Protein AF-A0A9E3SPJ0-F1 (afdb_monomer_lite)

Sequence (247 aa):
MMLSMEAMQQLREAYLPYWPVMEADVLDQLGQPTRDEIIETALAGMQSQDRNVRVLMLRVLVGQSGAQAMQGILAGLDDPARRVRSVAIKSSGNYLEFPEITNRLQAIITDESEKRKHREQALQVLAVFGARTIGYLTEAMAETLETLAQTEKYRWQILFGLARLDLTDRIEDLLRAFVQDGSKAEAVMATRALCGYRIVHIDELSADKAAQSHVMQTCELAAGRVFYWITRAEYDQLTGQQPSALA

Structure (mmCIF, N/CA/C/O backbone):
data_AF-A0A9E3SPJ0-F1
#
_entry.id   AF-A0A9E3SPJ0-F1
#
loop_
_atom_site.group_PDB
_atom_site.id
_atom_site.type_symbol
_atom_site.label_atom_id
_atom_site.label_alt_id
_atom_site.label_comp_id
_atom_site.label_asym_id
_atom_site.label_entity_id
_atom_site.label_seq_id
_atom_site.pdbx_PDB_ins_code
_atom_site.Cartn_x
_atom_site.Cartn_y
_atom_site.Cartn_z
_atom_site.occupancy
_atom_site.B_iso_or_equiv
_atom_site.auth_seq_id
_atom_site.auth_comp_id
_atom_site.auth_asym_id
_atom_site.auth_atom_id
_atom_site.pdbx_PDB_model_num
ATOM 1 N N . MET A 1 1 ? 15.983 -14.204 -27.429 1.00 42.94 1 MET A N 1
ATOM 2 C CA . MET A 1 1 ? 15.965 -13.305 -28.612 1.00 42.94 1 MET A CA 1
ATOM 3 C C . MET A 1 1 ? 15.325 -12.013 -28.139 1.00 42.94 1 MET A C 1
ATOM 5 O O . MET A 1 1 ? 14.185 -12.064 -27.713 1.00 42.94 1 MET A O 1
ATOM 9 N N . MET A 1 2 ? 16.070 -10.904 -28.077 1.00 45.41 2 MET A N 1
ATOM 10 C CA . MET A 1 2 ? 15.588 -9.661 -27.450 1.00 45.41 2 MET A CA 1
ATOM 11 C C . MET A 1 2 ? 14.341 -9.151 -28.196 1.00 45.41 2 MET A C 1
ATOM 13 O O . MET A 1 2 ? 14.384 -9.025 -29.421 1.00 45.41 2 MET A O 1
ATOM 17 N N . LEU A 1 3 ? 13.238 -8.894 -27.486 1.00 54.06 3 LEU A N 1
ATOM 18 C CA . LEU A 1 3 ? 12.009 -8.378 -28.094 1.00 54.06 3 LEU A CA 1
ATOM 19 C C . LEU A 1 3 ? 12.305 -7.014 -28.726 1.00 54.06 3 LEU A C 1
ATOM 21 O O . LEU A 1 3 ? 12.910 -6.144 -28.094 1.00 54.06 3 LEU A O 1
ATOM 25 N N . SER A 1 4 ? 11.922 -6.817 -29.990 1.00 62.78 4 SER A N 1
ATOM 26 C CA . SER A 1 4 ? 12.232 -5.560 -30.667 1.00 62.78 4 SER A CA 1
ATOM 27 C C . SER A 1 4 ? 11.437 -4.413 -30.033 1.00 62.78 4 SER A C 1
ATOM 29 O O . SER A 1 4 ? 10.253 -4.540 -29.714 1.00 62.78 4 SER A O 1
ATOM 31 N N . MET A 1 5 ? 12.074 -3.250 -29.886 1.00 55.47 5 MET A N 1
ATOM 32 C CA . MET A 1 5 ? 11.397 -2.009 -29.474 1.00 55.47 5 MET A CA 1
ATOM 33 C C . MET A 1 5 ? 10.194 -1.679 -30.370 1.00 55.47 5 MET A C 1
ATOM 35 O O . MET A 1 5 ? 9.243 -1.042 -29.926 1.00 55.47 5 MET A O 1
ATOM 39 N N . GLU A 1 6 ? 10.231 -2.154 -31.613 1.00 57.06 6 GLU A N 1
ATOM 40 C CA . GLU A 1 6 ? 9.164 -2.057 -32.601 1.00 57.06 6 GLU A CA 1
ATOM 41 C C . GLU A 1 6 ? 7.926 -2.874 -32.196 1.00 57.06 6 GLU A C 1
ATOM 43 O O . GLU A 1 6 ? 6.820 -2.346 -32.252 1.00 57.06 6 GLU A O 1
ATOM 48 N N . ALA A 1 7 ? 8.094 -4.090 -31.662 1.00 58.22 7 ALA A N 1
ATOM 49 C CA . ALA A 1 7 ? 6.993 -4.887 -31.115 1.00 58.22 7 ALA A CA 1
ATOM 50 C C . ALA A 1 7 ? 6.374 -4.233 -29.862 1.00 58.22 7 ALA A C 1
ATOM 52 O O . ALA A 1 7 ? 5.155 -4.173 -29.711 1.00 58.22 7 ALA A O 1
ATOM 53 N N . MET A 1 8 ? 7.200 -3.637 -28.994 1.00 54.66 8 MET A N 1
ATOM 54 C CA . MET A 1 8 ? 6.713 -2.889 -27.821 1.00 54.66 8 MET A CA 1
ATOM 55 C C . MET A 1 8 ? 5.996 -1.586 -28.210 1.00 54.66 8 MET A C 1
ATOM 57 O O . MET A 1 8 ? 5.063 -1.147 -27.531 1.00 54.66 8 MET A O 1
ATOM 61 N N . GLN A 1 9 ? 6.408 -0.957 -29.312 1.00 57.19 9 GLN A N 1
ATOM 62 C CA . GLN A 1 9 ? 5.753 0.223 -29.867 1.00 57.19 9 GLN A CA 1
ATOM 63 C C . GLN A 1 9 ? 4.436 -0.133 -30.571 1.00 57.19 9 GLN A C 1
ATOM 65 O O . GLN A 1 9 ? 3.454 0.586 -30.398 1.00 57.19 9 GLN A O 1
ATOM 70 N N . GLN A 1 10 ? 4.372 -1.277 -31.254 1.00 59.25 10 GLN A N 1
ATOM 71 C CA . GLN A 1 10 ? 3.129 -1.836 -31.792 1.00 59.25 10 GLN A CA 1
ATOM 72 C C . GLN A 1 10 ? 2.135 -2.186 -30.676 1.00 59.25 10 GLN A C 1
ATOM 74 O O . GLN A 1 10 ? 0.964 -1.830 -30.782 1.00 59.25 10 GLN A O 1
ATOM 79 N N . LEU A 1 11 ? 2.595 -2.754 -29.553 1.00 56.81 11 LEU A N 1
ATOM 80 C CA . LEU A 1 11 ? 1.767 -2.944 -28.354 1.00 56.81 11 LEU A CA 1
ATOM 81 C C . LEU A 1 11 ? 1.228 -1.608 -27.820 1.00 56.81 11 LEU A C 1
ATOM 83 O O . LEU A 1 11 ? 0.050 -1.484 -27.504 1.00 56.81 11 LEU A O 1
ATOM 87 N N . ARG A 1 12 ? 2.042 -0.551 -27.767 1.00 55.88 12 ARG A N 1
ATOM 88 C CA . ARG A 1 12 ? 1.555 0.786 -27.381 1.00 55.88 12 ARG A CA 1
ATOM 89 C C . ARG A 1 12 ? 0.468 1.316 -28.328 1.00 55.88 12 ARG A C 1
ATOM 91 O O . ARG A 1 12 ? -0.461 1.968 -27.859 1.00 55.88 12 ARG A O 1
ATOM 98 N N . GLU A 1 13 ? 0.615 1.117 -29.634 1.00 53.59 13 GLU A N 1
ATOM 99 C CA . GLU A 1 13 ? -0.338 1.609 -30.638 1.00 53.59 13 GLU A CA 1
ATOM 100 C C . GLU A 1 13 ? -1.632 0.786 -30.669 1.00 53.59 13 GLU A C 1
ATOM 102 O O . GLU A 1 13 ? -2.710 1.355 -30.834 1.00 53.59 13 GLU A O 1
ATOM 107 N N . ALA A 1 14 ? -1.543 -0.522 -30.417 1.00 50.2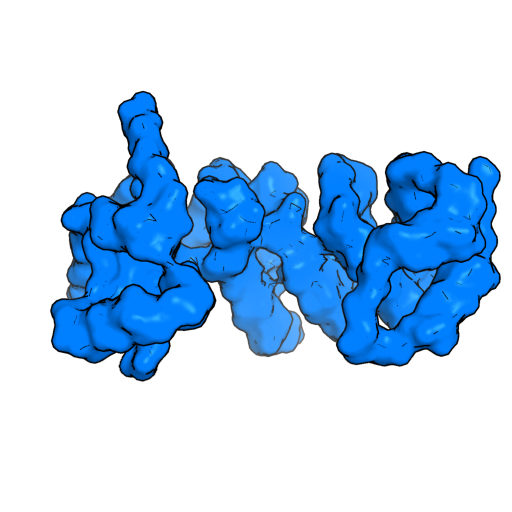8 14 ALA A N 1
ATOM 108 C CA . ALA A 1 14 ? -2.693 -1.411 -30.275 1.00 50.28 14 ALA A CA 1
ATOM 109 C C . ALA A 1 14 ? -3.493 -1.143 -28.984 1.00 50.28 14 ALA A C 1
ATOM 111 O O . ALA A 1 14 ? -4.714 -1.299 -28.968 1.00 50.28 14 ALA A O 1
ATOM 112 N N . TYR A 1 15 ? -2.833 -0.688 -27.911 1.00 51.16 15 TYR A N 1
ATOM 113 C CA . TYR A 1 15 ? -3.454 -0.460 -26.605 1.00 51.16 15 TYR A CA 1
ATOM 114 C C . TYR A 1 15 ? -3.623 1.032 -26.280 1.00 51.16 15 TYR A C 1
ATOM 116 O O . TYR A 1 15 ? -2.761 1.692 -25.692 1.00 51.16 15 TYR A O 1
ATOM 124 N N . LEU A 1 16 ? -4.808 1.567 -26.595 1.00 42.44 16 LEU A N 1
ATOM 125 C CA . LEU A 1 16 ? -5.256 2.881 -26.122 1.00 42.44 16 LEU A CA 1
ATOM 126 C C . LEU A 1 16 ? -5.296 2.944 -24.574 1.00 42.44 16 LEU A C 1
ATOM 128 O O . LEU A 1 16 ? -5.509 1.931 -23.908 1.00 42.44 16 LEU A O 1
ATOM 132 N N . PRO A 1 17 ? -5.136 4.139 -23.962 1.00 46.12 17 PRO A N 1
ATOM 133 C CA . PRO A 1 17 ? -4.749 4.325 -22.552 1.00 46.12 17 PRO A CA 1
ATOM 134 C C . PRO A 1 17 ? -5.706 3.795 -21.465 1.00 46.12 17 PRO A C 1
ATOM 136 O O . PRO A 1 17 ? -5.387 3.961 -20.282 1.00 46.12 17 PRO A O 1
ATOM 139 N N . TYR A 1 18 ? -6.826 3.174 -21.840 1.00 39.50 18 TYR A N 1
ATOM 140 C CA . TYR A 1 18 ? -7.912 2.749 -20.953 1.00 39.50 18 TYR A CA 1
ATOM 141 C C . TYR A 1 18 ? -8.244 1.250 -21.009 1.00 39.50 18 TYR A C 1
ATOM 143 O O . TYR A 1 18 ? -9.101 0.820 -20.242 1.00 39.50 18 TYR A O 1
ATOM 151 N N . TRP A 1 19 ? -7.592 0.456 -21.864 1.00 39.81 19 TRP A N 1
ATOM 152 C CA . TRP A 1 19 ? -7.844 -0.988 -21.926 1.00 39.81 19 TRP A CA 1
ATOM 153 C C . TRP A 1 19 ? -6.834 -1.766 -21.061 1.00 39.81 19 TRP A C 1
ATOM 155 O O . TRP A 1 19 ? -5.642 -1.436 -21.103 1.00 39.81 19 TRP A O 1
ATOM 165 N N . PRO A 1 20 ? -7.265 -2.762 -20.259 1.00 43.59 20 PRO A N 1
ATOM 166 C CA . PRO A 1 20 ? -6.337 -3.667 -19.596 1.00 43.59 20 PRO A CA 1
ATOM 167 C C . PRO A 1 20 ? -5.563 -4.444 -20.663 1.00 43.59 20 PRO A C 1
ATOM 169 O O . PRO A 1 20 ? -6.152 -5.150 -21.475 1.00 43.59 20 PRO A O 1
ATOM 172 N N . VAL A 1 21 ? -4.241 -4.271 -20.684 1.00 49.75 21 VAL A N 1
ATOM 173 C CA . VAL A 1 21 ? -3.348 -5.125 -21.470 1.00 49.75 21 VAL A CA 1
ATOM 174 C C . VAL A 1 21 ? -3.409 -6.500 -20.817 1.00 49.75 21 VAL A C 1
ATOM 176 O O . VAL A 1 21 ? -2.888 -6.664 -19.712 1.00 49.75 21 VAL A O 1
ATOM 179 N N . MET A 1 22 ? -4.105 -7.456 -21.431 1.00 48.47 22 MET A N 1
ATOM 180 C CA . MET A 1 22 ? -4.127 -8.812 -20.899 1.00 48.47 22 MET A CA 1
ATOM 181 C C . MET A 1 22 ? -2.771 -9.443 -21.197 1.00 48.47 22 MET A C 1
ATOM 183 O O . MET A 1 22 ? -2.274 -9.370 -22.318 1.00 48.47 22 MET A O 1
ATOM 187 N N . GLU A 1 23 ? -2.170 -10.057 -20.182 1.00 47.81 23 GLU A N 1
ATOM 188 C CA . GLU A 1 23 ? -0.894 -10.771 -20.291 1.00 47.81 23 GLU A CA 1
ATOM 189 C C . GLU A 1 23 ? -0.889 -11.739 -21.485 1.00 47.81 23 GLU A C 1
ATOM 191 O O . GLU A 1 23 ? 0.071 -11.774 -22.248 1.00 47.81 23 GLU A O 1
ATOM 196 N N . ALA A 1 24 ? -2.014 -12.421 -21.724 1.00 48.97 24 ALA A N 1
ATOM 197 C CA . ALA A 1 24 ? -2.208 -13.316 -22.861 1.00 48.97 24 ALA A CA 1
ATOM 198 C C . ALA A 1 24 ? -1.985 -12.636 -24.224 1.00 48.97 24 ALA A C 1
ATOM 200 O O . ALA A 1 24 ? -1.321 -13.209 -25.078 1.00 48.97 24 ALA A O 1
ATOM 201 N N . ASP A 1 25 ? -2.462 -11.406 -24.419 1.00 52.72 25 ASP A N 1
ATOM 202 C CA . ASP A 1 25 ? -2.369 -10.716 -25.710 1.00 52.72 25 ASP A CA 1
ATOM 203 C C . ASP A 1 25 ? -0.947 -10.196 -25.995 1.00 52.72 25 ASP A C 1
ATOM 205 O O . ASP A 1 25 ? -0.520 -10.108 -27.147 1.00 52.72 25 ASP A O 1
ATOM 209 N N . VAL A 1 26 ? -0.197 -9.867 -24.936 1.00 51.28 26 VAL A N 1
ATOM 210 C CA . VAL A 1 26 ? 1.237 -9.537 -25.014 1.00 51.28 26 VAL A CA 1
ATOM 211 C C . VAL A 1 26 ? 2.043 -10.792 -25.330 1.00 51.28 26 VAL A C 1
ATOM 213 O O . VAL A 1 26 ? 2.939 -10.748 -26.164 1.00 51.28 26 VAL A O 1
ATOM 216 N N . LEU A 1 27 ? 1.723 -11.922 -24.701 1.00 52.12 27 LEU A N 1
ATOM 217 C CA . LEU A 1 27 ? 2.422 -13.187 -24.930 1.00 52.12 27 LEU A CA 1
ATOM 218 C C . LEU A 1 27 ? 2.190 -13.742 -26.346 1.00 52.12 27 LEU A C 1
ATOM 220 O O . LEU A 1 27 ? 3.128 -14.275 -26.946 1.00 52.12 27 LEU A O 1
ATOM 224 N N . ASP A 1 28 ? 0.981 -13.577 -26.892 1.00 54.09 28 ASP A N 1
ATOM 225 C CA . ASP A 1 28 ? 0.600 -14.092 -28.214 1.00 54.09 28 ASP A CA 1
ATOM 226 C C . ASP A 1 28 ? 1.235 -13.281 -29.361 1.00 54.09 28 ASP A C 1
ATOM 228 O O . ASP A 1 28 ? 1.729 -13.849 -30.335 1.00 54.09 28 ASP A O 1
ATOM 232 N N . GLN A 1 29 ? 1.338 -11.950 -29.222 1.00 53.81 29 GLN A N 1
ATOM 233 C CA . GLN A 1 29 ? 2.012 -11.090 -30.213 1.00 53.81 29 GLN A CA 1
ATOM 234 C C . GLN A 1 29 ? 3.543 -11.215 -30.208 1.00 53.81 29 GLN A C 1
ATOM 236 O O . GLN A 1 29 ? 4.189 -10.874 -31.198 1.00 53.81 29 GLN A O 1
ATOM 241 N N . LEU A 1 30 ? 4.131 -11.693 -29.109 1.00 55.31 30 LEU A N 1
ATOM 242 C CA . LEU A 1 30 ? 5.581 -11.717 -28.899 1.00 55.31 30 LEU A CA 1
ATOM 243 C C . LEU A 1 30 ? 6.227 -13.099 -29.105 1.00 55.31 30 LEU A C 1
ATOM 245 O O . LEU A 1 30 ? 7.420 -13.260 -28.852 1.00 55.31 30 LEU A O 1
ATOM 249 N N . GLY A 1 31 ? 5.469 -14.091 -29.583 1.00 63.69 31 GLY A N 1
ATOM 250 C CA . GLY A 1 31 ? 5.999 -15.418 -29.914 1.00 63.69 31 GLY A CA 1
ATOM 251 C C . GLY A 1 31 ? 6.347 -16.281 -28.698 1.00 63.69 31 GLY A C 1
ATOM 252 O O . GLY A 1 31 ? 7.280 -17.074 -28.781 1.00 63.69 31 GLY A O 1
ATOM 253 N N . GLN A 1 32 ? 5.600 -16.138 -27.593 1.00 69.00 32 GLN A N 1
ATOM 254 C CA . GLN A 1 32 ? 5.818 -16.839 -26.316 1.00 69.00 32 GLN A CA 1
ATOM 255 C C . GLN A 1 32 ? 7.180 -16.539 -25.655 1.00 69.00 32 GLN A C 1
ATOM 257 O O . GLN A 1 32 ? 7.974 -17.455 -25.424 1.00 69.00 32 GLN A O 1
ATOM 262 N N . PRO A 1 33 ? 7.477 -15.268 -25.328 1.00 72.69 33 PRO A N 1
ATOM 263 C CA . PRO A 1 33 ? 8.720 -14.919 -24.652 1.00 72.69 33 PRO A CA 1
ATOM 264 C C . PRO A 1 33 ? 8.773 -15.521 -23.244 1.00 72.69 33 PRO A C 1
ATOM 266 O O . PRO A 1 33 ? 7.757 -15.646 -22.554 1.00 72.69 33 PRO A O 1
ATOM 269 N N . THR A 1 34 ? 9.978 -15.855 -22.787 1.00 83.31 34 THR A N 1
ATOM 270 C CA . THR A 1 34 ? 10.193 -16.241 -21.389 1.00 83.31 34 THR A CA 1
ATOM 271 C C . THR A 1 34 ? 9.985 -15.045 -20.456 1.00 83.31 34 THR A C 1
ATOM 273 O O . THR A 1 34 ? 10.123 -13.886 -20.849 1.00 83.31 34 THR A O 1
ATOM 276 N N . ARG A 1 35 ? 9.694 -15.315 -19.180 1.00 82.50 35 ARG A N 1
ATOM 277 C CA . ARG A 1 35 ? 9.554 -14.276 -18.147 1.00 82.50 35 ARG A CA 1
ATOM 278 C C . ARG A 1 35 ? 10.773 -13.351 -18.073 1.00 82.50 35 ARG A C 1
ATOM 280 O O . ARG A 1 35 ? 10.615 -12.138 -17.961 1.00 82.50 35 ARG A O 1
ATOM 287 N N . ASP A 1 36 ? 11.972 -13.917 -18.158 1.00 86.38 36 ASP A N 1
ATOM 288 C CA . ASP A 1 36 ? 13.210 -13.143 -18.084 1.00 86.38 36 ASP A CA 1
ATOM 289 C C . ASP A 1 36 ? 13.370 -12.251 -19.323 1.00 86.38 36 ASP A C 1
ATOM 291 O O . ASP A 1 36 ? 13.680 -11.073 -19.179 1.00 86.38 36 ASP A O 1
ATOM 295 N N . GLU A 1 37 ? 13.024 -12.738 -20.521 1.00 83.62 37 GLU A N 1
ATOM 296 C CA . GLU A 1 37 ? 13.009 -11.912 -21.740 1.00 83.62 37 GLU A CA 1
ATOM 297 C C . GLU A 1 37 ? 12.003 -10.753 -21.650 1.00 83.62 37 GLU A C 1
ATOM 299 O O . GLU A 1 37 ? 12.294 -9.646 -22.117 1.00 83.62 37 GLU A O 1
ATOM 304 N N . ILE A 1 38 ? 10.839 -10.967 -21.024 1.00 81.75 38 ILE A N 1
ATOM 305 C CA . ILE A 1 38 ? 9.849 -9.908 -20.768 1.00 81.75 38 ILE A CA 1
ATOM 306 C C . ILE A 1 38 ? 10.438 -8.844 -19.835 1.00 81.75 38 ILE A C 1
ATOM 308 O O . ILE A 1 38 ? 10.336 -7.648 -20.126 1.00 81.75 38 ILE A O 1
ATOM 312 N N . ILE A 1 39 ? 11.067 -9.259 -18.730 1.00 88.12 39 ILE A N 1
ATOM 313 C CA . ILE A 1 39 ? 11.679 -8.343 -17.759 1.00 88.12 39 ILE A CA 1
ATOM 314 C C . ILE A 1 39 ? 12.832 -7.574 -18.407 1.00 88.12 39 ILE A C 1
ATOM 316 O O . ILE A 1 39 ? 12.854 -6.347 -18.330 1.00 88.12 39 ILE A O 1
ATOM 320 N N . GLU A 1 40 ? 13.754 -8.254 -19.088 1.00 89.62 40 GLU A N 1
ATOM 321 C CA . GLU A 1 40 ? 14.890 -7.630 -19.776 1.00 89.62 40 GLU A CA 1
ATOM 322 C C . GLU A 1 40 ? 14.431 -6.598 -20.808 1.00 89.62 40 GLU A C 1
ATOM 324 O O . GLU A 1 40 ? 14.950 -5.480 -20.859 1.00 89.62 40 GLU A O 1
ATOM 329 N N . THR A 1 41 ? 13.402 -6.932 -21.584 1.00 83.56 41 THR A N 1
ATOM 330 C CA . THR A 1 41 ? 12.814 -6.017 -22.567 1.00 83.56 41 THR A CA 1
ATOM 331 C C . THR A 1 41 ? 12.181 -4.810 -21.893 1.00 83.56 41 THR A C 1
ATOM 333 O O . THR A 1 41 ? 12.383 -3.676 -22.332 1.00 83.56 41 THR A O 1
ATOM 336 N N . ALA A 1 42 ? 11.432 -5.023 -20.811 1.00 87.19 42 ALA A N 1
ATOM 337 C CA . ALA A 1 42 ? 10.830 -3.928 -20.069 1.00 87.19 42 ALA A CA 1
ATOM 338 C C . ALA A 1 42 ? 11.903 -3.002 -19.474 1.00 87.19 42 ALA A C 1
ATOM 340 O O . ALA A 1 42 ? 11.786 -1.780 -19.578 1.00 87.19 42 ALA A O 1
ATOM 341 N N . LEU A 1 43 ? 12.986 -3.560 -18.926 1.00 93.38 43 LEU A N 1
ATOM 342 C CA . LEU A 1 43 ? 14.127 -2.799 -18.412 1.00 93.38 43 LEU A CA 1
ATOM 343 C C . LEU A 1 43 ? 14.841 -2.006 -19.516 1.00 93.38 43 LEU A C 1
ATOM 345 O O . LEU A 1 43 ? 15.179 -0.839 -19.308 1.00 93.38 43 LEU A O 1
ATOM 349 N N . ALA A 1 44 ? 15.014 -2.583 -20.706 1.00 89.19 44 ALA A N 1
ATOM 350 C CA . ALA A 1 44 ? 15.548 -1.861 -21.858 1.00 89.19 44 ALA A CA 1
ATOM 351 C C . ALA A 1 44 ? 14.612 -0.715 -22.287 1.00 89.19 44 ALA A C 1
ATOM 353 O O . ALA A 1 44 ? 15.051 0.419 -22.489 1.00 89.19 44 ALA A O 1
ATOM 354 N N . GLY A 1 45 ? 13.302 -0.968 -22.347 1.00 85.44 45 GLY A N 1
ATOM 355 C CA . GLY A 1 45 ? 12.294 0.037 -22.687 1.00 85.44 45 GLY A CA 1
ATOM 356 C C . GLY A 1 45 ? 12.191 1.178 -21.667 1.00 85.44 45 GLY A C 1
ATOM 357 O O . GLY A 1 45 ? 11.836 2.301 -22.041 1.00 85.44 45 GLY A O 1
ATOM 358 N N . MET A 1 46 ? 12.561 0.942 -20.402 1.00 94.31 46 MET A N 1
ATOM 359 C CA . MET A 1 46 ? 12.681 1.992 -19.381 1.00 94.31 46 MET A CA 1
ATOM 360 C C . MET A 1 46 ? 13.760 3.034 -19.719 1.00 94.31 46 MET A C 1
ATOM 362 O O . MET A 1 46 ? 13.710 4.135 -19.182 1.00 94.31 46 MET A O 1
ATOM 366 N N . GLN A 1 47 ? 14.674 2.753 -20.655 1.00 93.62 47 GLN A N 1
ATOM 367 C CA . GLN A 1 47 ? 15.664 3.719 -21.156 1.00 93.62 47 GLN A CA 1
ATOM 368 C C . GLN A 1 47 ? 15.160 4.558 -22.345 1.00 93.62 47 GLN A C 1
ATOM 370 O O . GLN A 1 47 ? 15.866 5.437 -22.842 1.00 93.62 47 GLN A O 1
ATOM 375 N N . SER A 1 48 ? 13.936 4.312 -22.826 1.00 91.44 48 SER A N 1
ATOM 376 C CA . SER A 1 48 ? 13.361 5.061 -23.945 1.00 91.44 48 SER A CA 1
ATOM 377 C C . SER A 1 48 ? 13.221 6.549 -23.624 1.00 91.44 48 SER A C 1
ATOM 379 O O . SER A 1 48 ? 12.787 6.926 -22.535 1.00 91.44 48 SER A O 1
ATOM 381 N N . GLN A 1 49 ? 13.489 7.415 -24.604 1.00 91.56 49 GLN A N 1
ATOM 382 C CA . GLN A 1 49 ? 13.235 8.856 -24.485 1.00 91.56 49 GLN A CA 1
ATOM 383 C C . GLN A 1 49 ? 11.730 9.174 -24.406 1.00 91.56 49 GLN A C 1
ATOM 385 O O . GLN A 1 49 ? 11.333 10.171 -23.794 1.00 91.56 49 GLN A O 1
ATOM 390 N N . ASP A 1 50 ? 10.866 8.305 -24.946 1.00 87.38 50 ASP A N 1
ATOM 391 C CA . ASP A 1 50 ? 9.416 8.476 -24.868 1.00 87.38 50 ASP A CA 1
ATOM 392 C C . ASP A 1 50 ? 8.876 8.003 -23.511 1.00 87.38 50 ASP A C 1
ATOM 394 O O . ASP A 1 50 ? 8.798 6.810 -23.206 1.00 87.38 50 ASP A O 1
ATOM 398 N N . ARG A 1 51 ? 8.404 8.962 -22.709 1.00 92.62 51 ARG A N 1
ATOM 399 C CA . ARG A 1 51 ? 7.784 8.700 -21.401 1.00 92.62 51 ARG A CA 1
ATOM 400 C C . ARG A 1 51 ? 6.614 7.712 -21.456 1.00 92.62 51 ARG A C 1
ATOM 402 O O . ARG A 1 51 ? 6.318 7.079 -20.450 1.00 92.62 51 ARG A O 1
ATOM 409 N N . ASN A 1 52 ? 5.896 7.614 -22.576 1.00 85.81 52 ASN A N 1
ATOM 410 C CA . ASN A 1 52 ? 4.760 6.703 -22.704 1.00 85.81 52 ASN A CA 1
ATOM 411 C C . ASN A 1 52 ? 5.222 5.253 -22.847 1.00 85.81 52 ASN A C 1
ATOM 413 O O . ASN A 1 52 ? 4.561 4.369 -22.310 1.00 85.81 52 ASN A O 1
ATOM 417 N N . VAL A 1 53 ? 6.363 5.024 -23.504 1.00 84.56 53 VAL A N 1
ATOM 418 C CA . VAL A 1 53 ? 7.001 3.702 -23.549 1.00 84.56 53 VAL A CA 1
ATOM 419 C C . VAL A 1 53 ? 7.415 3.303 -22.138 1.00 84.56 53 VAL A C 1
ATOM 421 O O . VAL A 1 53 ? 7.012 2.247 -21.671 1.00 84.56 53 VAL A O 1
ATOM 424 N N . ARG A 1 54 ? 8.083 4.192 -21.392 1.00 95.12 54 ARG A N 1
ATOM 425 C CA . ARG A 1 54 ? 8.456 3.921 -19.991 1.00 95.12 54 ARG A CA 1
ATOM 426 C C . ARG A 1 54 ? 7.243 3.632 -19.094 1.00 95.12 54 ARG A C 1
ATOM 428 O O . ARG A 1 54 ? 7.259 2.697 -18.305 1.00 95.12 54 ARG A O 1
ATOM 435 N N . VAL A 1 55 ? 6.137 4.368 -19.263 1.00 90.19 55 VAL A N 1
ATOM 436 C CA . VAL A 1 55 ? 4.862 4.065 -18.575 1.00 90.19 55 VAL A CA 1
ATOM 437 C C . VAL A 1 55 ? 4.337 2.671 -18.922 1.00 90.19 55 VAL A C 1
ATOM 439 O O . VAL A 1 55 ? 3.824 1.990 -18.037 1.00 90.19 55 VAL A O 1
ATOM 442 N N . LEU A 1 56 ? 4.417 2.255 -20.188 1.00 84.44 56 LEU A N 1
ATOM 443 C CA . LEU A 1 56 ? 4.005 0.914 -20.595 1.00 84.44 56 LEU A CA 1
ATOM 444 C C . LEU A 1 56 ? 4.900 -0.148 -19.947 1.00 84.44 56 LEU A C 1
ATOM 446 O O . LEU A 1 56 ? 4.374 -1.115 -19.408 1.00 84.44 56 LEU A O 1
ATOM 450 N N . MET A 1 57 ? 6.217 0.066 -19.906 1.00 90.50 57 MET A N 1
ATOM 451 C CA . MET A 1 57 ? 7.143 -0.880 -19.275 1.00 90.50 57 MET A CA 1
ATOM 452 C C . MET A 1 57 ? 6.844 -1.051 -17.785 1.00 90.50 57 MET A C 1
ATOM 454 O O . MET A 1 57 ? 6.793 -2.172 -17.298 1.00 90.50 57 MET A O 1
ATOM 458 N N . LEU A 1 58 ? 6.527 0.030 -17.066 1.00 93.19 58 LEU A N 1
ATOM 459 C CA . LEU A 1 58 ? 6.090 -0.057 -15.666 1.00 93.19 58 LEU A CA 1
ATOM 460 C C . LEU A 1 58 ? 4.803 -0.867 -15.466 1.00 93.19 58 LEU A C 1
ATOM 462 O O . LEU A 1 58 ? 4.616 -1.476 -14.414 1.00 93.19 58 LEU A O 1
ATOM 466 N N . ARG A 1 59 ? 3.901 -0.859 -16.453 1.00 87.25 59 ARG A N 1
ATOM 467 C CA . ARG A 1 59 ? 2.681 -1.680 -16.431 1.00 87.25 59 ARG A CA 1
ATOM 468 C C . ARG A 1 59 ? 2.962 -3.142 -16.757 1.00 87.25 59 ARG A C 1
ATOM 470 O O . ARG A 1 59 ? 2.226 -3.991 -16.287 1.00 87.25 59 ARG A O 1
ATOM 477 N N . VAL A 1 60 ? 4.004 -3.438 -17.529 1.00 83.81 60 VAL A N 1
ATOM 478 C CA . VAL A 1 60 ? 4.478 -4.816 -17.719 1.00 83.81 60 VAL A CA 1
ATOM 479 C C . VAL A 1 60 ? 5.124 -5.313 -16.427 1.00 83.81 60 VAL A C 1
ATOM 481 O O . VAL A 1 60 ? 4.759 -6.367 -15.915 1.00 83.81 60 VAL A O 1
ATOM 484 N N . LEU A 1 61 ? 6.023 -4.510 -15.850 1.00 90.19 61 LEU A N 1
ATOM 485 C CA . LEU A 1 61 ? 6.776 -4.851 -14.646 1.00 90.19 61 LEU A CA 1
ATOM 486 C C . LEU A 1 61 ? 5.888 -5.057 -13.415 1.00 90.19 61 LEU A C 1
ATOM 488 O O . LEU A 1 61 ? 6.230 -5.878 -12.578 1.00 90.19 61 LEU A O 1
ATOM 492 N N . VAL A 1 62 ? 4.739 -4.384 -13.279 1.00 86.56 62 VAL A N 1
ATOM 493 C CA . VAL A 1 62 ? 3.862 -4.592 -12.106 1.00 86.56 62 VAL A CA 1
ATOM 494 C C . VAL A 1 62 ? 3.341 -6.031 -11.983 1.00 86.56 62 VAL A C 1
ATOM 496 O O . VAL A 1 62 ? 3.100 -6.485 -10.871 1.00 86.56 62 VAL A O 1
ATOM 499 N N . GLY A 1 63 ? 3.188 -6.751 -13.101 1.00 81.06 63 GLY A N 1
ATOM 500 C CA . GLY A 1 63 ? 2.774 -8.161 -13.112 1.00 81.06 63 GLY A CA 1
ATOM 501 C C . GLY A 1 63 ? 3.926 -9.147 -12.906 1.00 81.06 63 GLY A C 1
ATOM 502 O O . GLY A 1 63 ? 3.702 -10.350 -12.869 1.00 81.06 63 GLY A O 1
ATOM 503 N N . GLN A 1 64 ? 5.156 -8.648 -12.794 1.00 85.88 64 GLN A N 1
ATOM 504 C CA . GLN A 1 64 ? 6.347 -9.459 -12.567 1.00 85.88 64 GLN A CA 1
ATOM 505 C C . GLN A 1 64 ? 6.716 -9.466 -11.079 1.00 85.88 64 GLN A C 1
ATOM 507 O O . GLN A 1 64 ? 6.094 -8.791 -10.263 1.00 85.88 64 GLN A O 1
ATOM 512 N N . SER A 1 65 ? 7.725 -10.254 -10.715 1.00 85.56 65 SER A N 1
ATOM 513 C CA . SER A 1 65 ? 8.201 -10.369 -9.332 1.00 85.56 65 SER A CA 1
ATOM 514 C C . SER A 1 65 ? 9.729 -10.436 -9.258 1.00 85.56 65 SER A C 1
ATOM 516 O O . SER A 1 65 ? 10.427 -10.581 -10.267 1.00 85.56 65 SER A O 1
ATOM 518 N N . GLY A 1 66 ? 10.280 -10.351 -8.053 1.00 90.44 66 GLY A N 1
ATOM 519 C CA . GLY A 1 66 ? 11.715 -10.505 -7.830 1.00 90.44 66 GLY A CA 1
ATOM 520 C C . GLY A 1 66 ? 12.550 -9.270 -8.180 1.00 90.44 66 GLY A C 1
ATOM 521 O O . GLY A 1 66 ? 12.077 -8.278 -8.741 1.00 90.44 66 GLY A O 1
ATOM 522 N N . ALA A 1 67 ? 13.833 -9.348 -7.824 1.00 95.06 67 ALA A N 1
ATOM 523 C CA . ALA A 1 67 ? 14.722 -8.191 -7.764 1.00 95.06 67 ALA A CA 1
ATOM 524 C C . ALA A 1 67 ? 14.917 -7.478 -9.113 1.00 95.06 67 ALA A C 1
ATOM 526 O O . ALA A 1 67 ? 14.970 -6.253 -9.147 1.00 95.06 67 ALA A O 1
ATOM 527 N N . GLN A 1 68 ? 14.994 -8.204 -10.234 1.00 94.38 68 GLN A N 1
ATOM 528 C CA . GLN A 1 68 ? 15.189 -7.574 -11.548 1.00 94.38 68 GLN A CA 1
ATOM 529 C C . GLN A 1 68 ? 13.996 -6.706 -11.957 1.00 94.38 68 GLN A C 1
ATOM 531 O O . GLN A 1 68 ? 14.183 -5.583 -12.421 1.00 94.38 68 GLN A O 1
ATOM 536 N N . ALA A 1 69 ? 12.771 -7.191 -11.751 1.00 93.56 69 ALA A N 1
ATOM 537 C CA . ALA A 1 69 ? 11.585 -6.406 -12.063 1.00 93.56 69 ALA A CA 1
ATOM 538 C C . ALA A 1 69 ? 11.434 -5.208 -11.108 1.00 93.56 69 ALA A C 1
ATOM 540 O O . ALA A 1 69 ? 11.111 -4.101 -11.550 1.00 93.56 69 ALA A O 1
ATOM 541 N N . MET A 1 70 ? 11.779 -5.403 -9.828 1.00 96.44 70 MET A N 1
ATOM 542 C CA . MET A 1 70 ? 11.845 -4.335 -8.827 1.00 96.44 70 MET A CA 1
ATOM 543 C C . MET A 1 70 ? 12.757 -3.183 -9.273 1.00 96.44 70 MET A C 1
ATOM 545 O O . MET A 1 70 ? 12.348 -2.027 -9.172 1.00 96.44 70 MET A O 1
ATOM 549 N N . GLN A 1 71 ? 13.935 -3.463 -9.849 1.00 97.44 71 GLN A N 1
ATOM 550 C CA . GLN A 1 71 ? 14.847 -2.417 -10.344 1.00 97.44 71 GLN A CA 1
ATOM 551 C C . GLN A 1 71 ? 14.190 -1.502 -11.386 1.00 97.44 71 GLN A C 1
ATOM 553 O O . GLN A 1 71 ? 14.419 -0.292 -11.393 1.00 97.44 71 GLN A O 1
ATOM 558 N N . GLY A 1 72 ? 13.326 -2.047 -12.245 1.00 97.19 72 GLY A N 1
ATOM 559 C CA . GLY A 1 72 ? 12.580 -1.244 -13.210 1.00 97.19 72 GLY A CA 1
ATOM 560 C C . GLY A 1 72 ? 11.514 -0.361 -12.554 1.00 97.19 72 GLY A C 1
ATOM 561 O O . GLY A 1 72 ? 11.331 0.788 -12.965 1.00 97.19 72 GLY A O 1
ATOM 562 N N . ILE A 1 73 ? 10.852 -0.850 -11.498 1.00 97.75 73 ILE A N 1
ATOM 563 C CA . ILE A 1 73 ? 9.946 -0.028 -10.683 1.00 97.75 73 ILE A CA 1
ATOM 564 C C . ILE A 1 73 ? 10.720 1.096 -9.990 1.00 97.75 73 ILE A C 1
ATOM 566 O O . ILE A 1 73 ? 10.295 2.250 -10.064 1.00 97.75 73 ILE A O 1
ATOM 570 N N . LEU A 1 74 ? 11.869 0.783 -9.384 1.00 98.12 74 LEU A N 1
ATOM 571 C CA . LEU A 1 74 ? 12.734 1.752 -8.712 1.00 98.12 74 LEU A CA 1
ATOM 572 C C . LEU A 1 74 ? 13.204 2.849 -9.679 1.00 98.12 74 LEU A C 1
ATOM 574 O O . LEU A 1 74 ? 13.025 4.031 -9.396 1.00 98.12 74 LEU A O 1
ATOM 578 N N . ALA A 1 75 ? 13.668 2.480 -10.877 1.00 98.00 75 ALA A N 1
ATOM 579 C CA . ALA A 1 75 ? 14.020 3.441 -11.924 1.00 98.00 75 ALA A CA 1
ATOM 580 C C . ALA A 1 75 ? 12.839 4.354 -12.308 1.00 98.00 75 ALA A C 1
ATOM 582 O O . ALA A 1 75 ? 13.012 5.549 -12.549 1.00 98.00 75 ALA A O 1
ATOM 583 N N . GLY A 1 76 ? 11.616 3.818 -12.329 1.00 98.25 76 GLY A N 1
ATOM 584 C CA . GLY A 1 76 ? 10.412 4.608 -12.571 1.00 98.25 76 GLY A CA 1
ATOM 585 C C . GLY A 1 76 ? 10.078 5.599 -11.453 1.00 98.25 76 GLY A C 1
ATOM 586 O O . GLY A 1 76 ? 9.523 6.662 -11.745 1.00 98.25 76 GLY A O 1
ATOM 587 N N . LEU A 1 77 ? 10.407 5.286 -10.193 1.00 98.38 77 LEU A N 1
ATOM 588 C CA . LEU A 1 77 ? 10.239 6.200 -9.053 1.00 98.38 77 LEU A CA 1
ATOM 589 C C . LEU A 1 77 ? 11.162 7.421 -9.165 1.00 98.38 77 LEU A C 1
ATOM 591 O O . LEU A 1 77 ? 10.783 8.507 -8.726 1.00 98.38 77 LEU A O 1
ATOM 595 N N . ASP A 1 78 ? 12.316 7.266 -9.814 1.00 97.44 78 ASP A N 1
ATOM 596 C CA . ASP A 1 78 ? 13.300 8.327 -10.062 1.00 97.44 78 ASP A CA 1
ATOM 597 C C . ASP A 1 78 ? 13.141 9.041 -11.409 1.00 97.44 78 ASP A C 1
ATOM 599 O O . ASP A 1 78 ? 13.888 9.967 -11.730 1.00 97.44 78 ASP A O 1
ATOM 603 N N . ASP A 1 79 ? 12.140 8.661 -12.202 1.00 98.38 79 ASP A N 1
ATOM 604 C CA . ASP A 1 79 ? 11.996 9.176 -13.557 1.00 98.38 79 ASP A CA 1
ATOM 605 C C . ASP A 1 79 ? 11.772 10.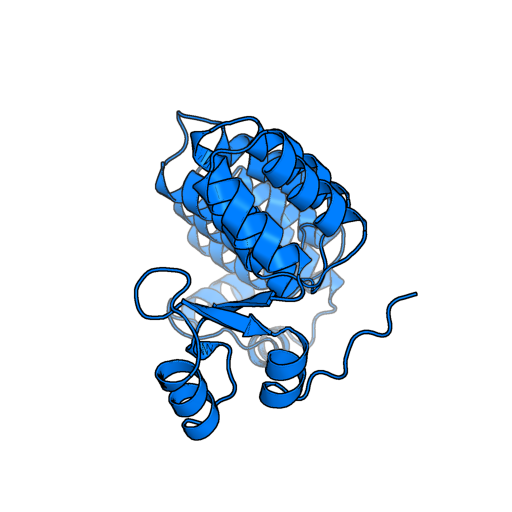701 -13.583 1.00 98.38 79 ASP A C 1
ATOM 607 O O . ASP A 1 79 ? 10.939 11.227 -12.834 1.00 98.38 79 ASP A O 1
ATOM 611 N N . PRO A 1 80 ? 12.413 11.457 -14.493 1.00 96.25 80 PRO A N 1
ATOM 612 C CA . PRO A 1 80 ? 12.203 12.902 -14.592 1.00 96.25 80 PRO A CA 1
ATOM 613 C C . PRO A 1 80 ? 10.754 13.272 -14.958 1.00 96.25 80 PRO A C 1
ATOM 615 O O . PRO A 1 80 ? 10.231 14.314 -14.540 1.00 96.25 80 PRO A O 1
ATOM 618 N N . ALA A 1 81 ? 10.058 12.420 -15.714 1.00 96.81 81 ALA A N 1
ATOM 619 C CA . ALA A 1 81 ? 8.682 12.639 -16.115 1.00 96.81 81 ALA A CA 1
ATOM 620 C C . ALA A 1 81 ? 7.709 12.251 -14.994 1.00 96.81 81 ALA A C 1
ATOM 622 O O . ALA A 1 81 ? 7.482 11.087 -14.678 1.00 96.81 81 ALA A O 1
ATOM 623 N N . ARG A 1 82 ? 6.988 13.255 -14.492 1.00 95.19 82 ARG A N 1
ATOM 624 C CA . ARG A 1 82 ? 5.977 13.117 -13.425 1.00 95.19 82 ARG A CA 1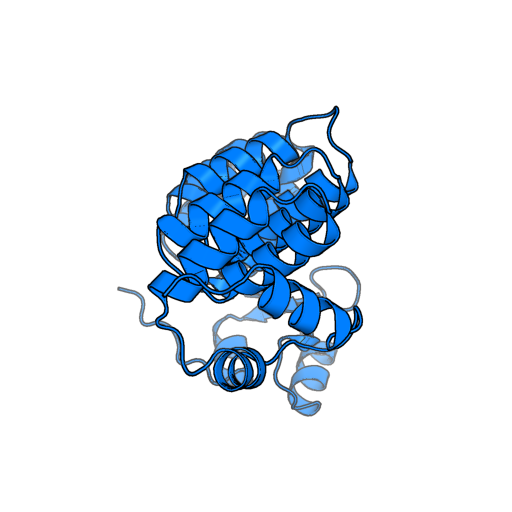
ATOM 625 C C . ARG A 1 82 ? 4.961 11.989 -13.652 1.00 95.19 82 ARG A C 1
ATOM 627 O O . ARG A 1 82 ? 4.528 11.354 -12.701 1.00 95.19 82 ARG A O 1
ATOM 634 N N . ARG A 1 83 ? 4.549 11.752 -14.905 1.00 95.31 83 ARG A N 1
ATOM 635 C CA . ARG A 1 83 ? 3.598 10.677 -15.235 1.00 95.31 83 ARG A CA 1
ATOM 636 C C . ARG A 1 83 ? 4.199 9.292 -14.986 1.00 95.31 83 ARG A C 1
ATOM 638 O O . ARG A 1 83 ? 3.471 8.429 -14.515 1.00 95.31 83 ARG A O 1
ATOM 645 N N . VAL A 1 84 ? 5.480 9.104 -15.296 1.00 97.50 84 VAL A N 1
ATOM 646 C CA . VAL A 1 84 ? 6.190 7.840 -15.068 1.00 97.50 84 VAL A CA 1
ATOM 647 C C . VAL A 1 84 ? 6.284 7.594 -13.564 1.00 97.50 84 VAL A C 1
ATOM 649 O O . VAL A 1 84 ? 5.786 6.568 -13.115 1.00 97.50 84 VAL A O 1
ATOM 652 N N . ARG A 1 85 ? 6.722 8.590 -12.774 1.00 98.12 85 ARG A N 1
ATOM 653 C CA . ARG A 1 85 ? 6.743 8.489 -11.300 1.00 98.12 85 ARG A CA 1
ATOM 654 C C . ARG A 1 85 ? 5.393 8.117 -10.700 1.00 98.12 85 ARG A C 1
ATOM 656 O O . ARG A 1 85 ? 5.310 7.204 -9.893 1.00 98.12 85 ARG A O 1
ATOM 663 N N . SER A 1 86 ? 4.308 8.772 -11.122 1.00 96.12 86 SER A N 1
ATOM 664 C CA . SER A 1 86 ? 2.965 8.453 -10.608 1.00 96.12 86 SER A CA 1
ATOM 665 C C . SER A 1 86 ? 2.533 7.014 -10.911 1.00 96.12 86 SER A C 1
ATOM 667 O O . SER A 1 86 ? 1.806 6.419 -10.118 1.00 96.12 86 SER A O 1
ATOM 669 N N . VAL A 1 87 ? 2.942 6.458 -12.056 1.00 94.38 87 VAL A N 1
ATOM 670 C CA . VAL A 1 87 ? 2.677 5.052 -12.392 1.00 94.38 87 VAL A CA 1
ATOM 671 C C . VAL A 1 87 ? 3.576 4.136 -11.568 1.00 94.38 87 VAL A C 1
ATOM 673 O O . VAL A 1 87 ? 3.060 3.190 -10.990 1.00 94.38 87 VAL A O 1
ATOM 676 N N . ALA A 1 88 ? 4.863 4.458 -11.436 1.00 97.31 88 ALA A N 1
ATOM 677 C CA . ALA A 1 88 ? 5.812 3.676 -10.652 1.00 97.31 88 ALA A CA 1
ATOM 678 C C . ALA A 1 88 ? 5.374 3.557 -9.191 1.00 97.31 88 ALA A C 1
ATOM 680 O O . ALA A 1 88 ? 5.281 2.445 -8.695 1.00 97.31 88 ALA A O 1
ATOM 681 N N . ILE A 1 89 ? 4.976 4.671 -8.561 1.00 96.94 89 ILE A N 1
ATOM 682 C CA . ILE A 1 89 ? 4.453 4.692 -7.185 1.00 96.94 89 ILE A CA 1
ATOM 683 C C . ILE A 1 89 ? 3.303 3.697 -7.025 1.00 96.94 89 ILE A C 1
ATOM 685 O O . ILE A 1 89 ? 3.282 2.922 -6.077 1.00 96.94 89 ILE A O 1
ATOM 689 N N . LYS A 1 90 ? 2.346 3.691 -7.959 1.00 91.69 90 LYS A N 1
ATOM 690 C CA . LYS A 1 90 ? 1.213 2.758 -7.910 1.00 91.69 90 LYS A CA 1
ATOM 691 C C . LYS A 1 90 ? 1.647 1.311 -8.125 1.00 91.69 90 LYS A C 1
ATOM 693 O O . LYS A 1 90 ? 1.104 0.426 -7.475 1.00 91.69 90 LYS A O 1
ATOM 698 N N . SER A 1 91 ? 2.601 1.081 -9.024 1.00 90.69 91 SER A N 1
ATOM 699 C CA . SER A 1 91 ? 3.146 -0.248 -9.304 1.00 90.69 91 SER A CA 1
ATOM 700 C C . SER A 1 91 ? 4.016 -0.795 -8.164 1.00 90.69 91 SER A C 1
ATOM 702 O O . SER A 1 91 ? 4.194 -2.005 -8.077 1.00 90.69 91 SER A O 1
ATOM 704 N N . SER A 1 92 ? 4.527 0.054 -7.266 1.00 93.50 92 SER A N 1
ATOM 705 C CA . SER A 1 92 ? 5.369 -0.360 -6.135 1.00 93.50 92 SER A CA 1
ATOM 706 C C . SER A 1 92 ? 4.670 -1.254 -5.114 1.00 93.50 92 SER A C 1
ATOM 708 O O . SER A 1 92 ? 5.356 -1.895 -4.329 1.00 93.50 92 SER A O 1
ATOM 710 N N . GLY A 1 93 ? 3.334 -1.326 -5.116 1.00 88.38 93 GLY A N 1
ATOM 711 C CA . GLY A 1 93 ? 2.578 -2.121 -4.144 1.00 88.38 93 GLY A CA 1
ATOM 712 C C . GLY A 1 93 ? 2.938 -3.612 -4.114 1.00 88.38 93 GLY A C 1
ATOM 713 O O . GLY A 1 93 ? 2.824 -4.215 -3.057 1.00 88.38 93 GLY A O 1
ATOM 714 N N . ASN A 1 94 ? 3.414 -4.179 -5.229 1.00 84.62 94 ASN A N 1
ATOM 715 C CA . ASN A 1 94 ? 3.829 -5.589 -5.336 1.00 84.62 94 ASN A CA 1
ATOM 716 C C . ASN A 1 94 ? 5.294 -5.834 -4.944 1.00 84.62 94 ASN A C 1
ATOM 718 O O . ASN A 1 94 ? 5.790 -6.935 -5.143 1.00 84.62 94 ASN A O 1
ATOM 722 N N . TYR A 1 95 ? 5.991 -4.793 -4.487 1.00 90.81 95 TYR A N 1
ATOM 723 C CA . TYR A 1 95 ? 7.438 -4.799 -4.281 1.00 90.81 95 TYR A CA 1
ATOM 724 C C . TYR A 1 95 ? 7.840 -4.192 -2.929 1.00 90.81 95 TYR A C 1
ATOM 726 O O . TYR A 1 95 ? 8.972 -3.742 -2.759 1.00 90.81 95 TYR A O 1
ATOM 734 N N . LEU A 1 96 ? 6.911 -4.103 -1.973 1.00 90.88 96 LEU A N 1
ATOM 735 C CA . LEU A 1 96 ? 7.167 -3.480 -0.666 1.00 90.88 96 LEU A CA 1
ATOM 736 C C . LEU A 1 96 ? 7.916 -4.401 0.310 1.00 90.88 96 LEU A C 1
ATOM 738 O O . LEU A 1 96 ? 8.263 -3.988 1.414 1.00 90.88 96 LEU A O 1
ATOM 742 N N . GLU A 1 97 ? 8.181 -5.643 -0.078 1.00 89.31 97 GLU A N 1
ATOM 743 C CA . GLU A 1 97 ? 9.146 -6.517 0.584 1.00 89.31 97 GLU A CA 1
ATOM 744 C C . GLU A 1 97 ? 10.595 -6.067 0.367 1.00 89.31 97 GLU A C 1
ATOM 746 O O . GLU A 1 97 ? 11.463 -6.433 1.155 1.00 89.31 97 GLU A O 1
ATOM 751 N N . PHE A 1 98 ? 10.857 -5.254 -0.663 1.00 93.75 98 PHE A N 1
ATOM 752 C CA . PHE A 1 98 ? 12.180 -4.709 -0.949 1.00 93.75 98 PHE A CA 1
ATOM 753 C C . PHE A 1 98 ? 12.387 -3.377 -0.209 1.00 93.75 98 PHE A C 1
ATOM 755 O O . PHE A 1 98 ? 11.688 -2.400 -0.515 1.00 93.75 98 PHE A O 1
ATOM 762 N N . PRO A 1 99 ? 13.362 -3.282 0.718 1.00 95.31 99 PRO A N 1
ATOM 763 C CA . PRO A 1 99 ? 13.658 -2.041 1.432 1.00 95.31 99 PRO A CA 1
ATOM 764 C C . PRO A 1 99 ? 13.982 -0.866 0.507 1.00 95.31 99 PRO A C 1
ATOM 766 O O . PRO A 1 99 ? 13.688 0.280 0.825 1.00 95.31 99 PRO A O 1
ATOM 769 N N . GLU A 1 100 ? 14.562 -1.115 -0.667 1.00 97.38 100 GLU A N 1
ATOM 770 C CA . GLU A 1 100 ? 14.860 -0.081 -1.659 1.00 97.38 100 GLU A CA 1
ATOM 771 C C . GLU A 1 100 ? 13.592 0.651 -2.113 1.00 97.38 100 GLU A C 1
ATOM 773 O O . GLU A 1 100 ? 13.597 1.875 -2.272 1.00 97.38 100 GLU A O 1
ATOM 778 N N . ILE A 1 101 ? 12.487 -0.082 -2.272 1.00 96.88 101 ILE A N 1
ATOM 779 C CA . ILE A 1 101 ? 11.197 0.486 -2.655 1.00 96.88 101 ILE A CA 1
ATOM 780 C C . ILE A 1 101 ? 10.589 1.261 -1.489 1.00 96.88 101 ILE A C 1
ATOM 782 O O . ILE A 1 101 ? 10.181 2.409 -1.680 1.00 96.88 101 ILE A O 1
ATOM 786 N N . THR A 1 102 ? 10.541 0.685 -0.284 1.00 96.06 102 THR A N 1
ATOM 787 C CA . THR A 1 102 ? 9.935 1.363 0.875 1.00 96.06 102 THR A CA 1
ATOM 788 C C . THR A 1 102 ? 10.710 2.625 1.255 1.00 96.06 102 THR A C 1
ATOM 790 O O . THR A 1 102 ? 10.098 3.685 1.409 1.00 96.06 102 THR A O 1
ATOM 793 N N . ASN A 1 103 ? 12.045 2.568 1.253 1.00 97.44 103 ASN A N 1
ATOM 794 C CA . ASN A 1 103 ? 12.920 3.720 1.475 1.00 97.44 103 ASN A CA 1
ATOM 795 C C . ASN A 1 103 ? 12.706 4.807 0.417 1.00 97.44 103 ASN A C 1
ATOM 797 O O . ASN A 1 103 ? 12.631 5.998 0.739 1.00 97.44 103 ASN A O 1
ATOM 801 N N . ARG A 1 104 ? 12.569 4.429 -0.864 1.00 98.12 104 ARG A N 1
ATOM 802 C CA . ARG A 1 104 ? 12.344 5.425 -1.915 1.00 98.12 104 ARG A CA 1
ATOM 803 C C . ARG A 1 104 ? 10.967 6.072 -1.809 1.00 98.12 104 ARG A C 1
ATOM 805 O O . ARG A 1 104 ? 10.857 7.289 -1.978 1.00 98.12 104 ARG A O 1
ATOM 812 N N . LEU A 1 105 ? 9.931 5.295 -1.493 1.00 97.69 105 LEU A N 1
ATOM 813 C CA . LEU A 1 105 ? 8.592 5.820 -1.229 1.00 97.69 105 LEU A CA 1
ATOM 814 C C . LEU A 1 105 ? 8.590 6.749 -0.008 1.00 97.69 105 LEU A C 1
ATOM 816 O O . LEU A 1 105 ? 7.990 7.820 -0.081 1.00 97.69 105 LEU A O 1
ATOM 820 N N . GLN A 1 106 ? 9.310 6.413 1.065 1.00 97.56 106 GLN A N 1
ATOM 821 C CA . GLN A 1 106 ? 9.491 7.298 2.218 1.00 97.56 106 GLN A CA 1
ATOM 822 C C . GLN A 1 106 ? 10.123 8.630 1.809 1.00 97.56 106 GLN A C 1
ATOM 824 O O . GLN A 1 106 ? 9.593 9.684 2.158 1.00 97.56 106 GLN A O 1
ATOM 829 N N . ALA A 1 107 ? 11.202 8.595 1.024 1.00 97.94 107 ALA A N 1
ATOM 830 C CA . ALA A 1 107 ? 11.848 9.804 0.520 1.00 97.94 107 ALA A CA 1
ATOM 831 C C . ALA A 1 107 ? 10.893 10.656 -0.336 1.00 97.94 107 ALA A C 1
ATOM 833 O O . ALA A 1 107 ? 10.884 11.876 -0.218 1.00 97.94 107 ALA A O 1
ATOM 834 N N . ILE A 1 108 ? 10.044 10.031 -1.161 1.00 98.06 108 ILE A N 1
ATOM 835 C CA . ILE A 1 108 ? 8.994 10.734 -1.916 1.00 98.06 108 ILE A CA 1
ATOM 836 C C . ILE A 1 108 ? 7.978 11.390 -0.970 1.00 98.06 108 ILE A C 1
ATOM 838 O O . ILE A 1 108 ? 7.552 12.514 -1.220 1.00 98.06 108 ILE A O 1
ATOM 842 N N . ILE A 1 109 ? 7.570 10.710 0.104 1.00 97.38 109 ILE A N 1
ATOM 843 C CA . ILE A 1 109 ? 6.585 11.227 1.068 1.00 97.38 109 ILE A CA 1
ATOM 844 C C . ILE A 1 109 ? 7.119 12.454 1.809 1.00 97.38 109 ILE A C 1
ATOM 846 O O . ILE A 1 109 ? 6.367 13.407 2.031 1.00 97.38 109 ILE A O 1
ATOM 850 N N . THR A 1 110 ? 8.394 12.435 2.196 1.00 96.62 110 THR A N 1
ATOM 851 C CA . THR A 1 110 ? 9.014 13.478 3.023 1.00 96.62 110 THR A CA 1
ATOM 852 C C . THR A 1 110 ? 9.629 14.625 2.219 1.00 96.62 110 THR A C 1
ATOM 854 O O . THR A 1 110 ? 9.847 15.698 2.779 1.00 96.62 110 THR A O 1
ATOM 857 N N . ASP A 1 111 ? 9.852 14.456 0.914 1.00 96.38 111 ASP A N 1
ATOM 858 C CA . ASP A 1 111 ? 10.348 15.517 0.035 1.00 96.38 111 ASP A CA 1
ATOM 859 C C . ASP A 1 111 ? 9.268 16.575 -0.248 1.00 96.38 111 ASP A C 1
ATOM 861 O O . ASP A 1 111 ? 8.404 16.418 -1.113 1.00 96.38 111 ASP A O 1
ATOM 865 N N . GLU A 1 112 ? 9.330 17.710 0.451 1.00 94.19 112 GLU A N 1
ATOM 866 C CA . GLU A 1 112 ? 8.376 18.809 0.265 1.00 94.19 112 GLU A CA 1
ATOM 867 C C . GLU A 1 112 ? 8.438 19.464 -1.131 1.00 94.19 112 GLU A C 1
ATOM 869 O O . GLU A 1 112 ? 7.471 20.127 -1.527 1.00 94.19 112 GLU A O 1
ATOM 874 N N . SER A 1 113 ? 9.508 19.243 -1.906 1.00 95.12 113 SER A N 1
ATOM 875 C CA . SER A 1 113 ? 9.616 19.698 -3.298 1.00 95.12 113 SER A CA 1
ATOM 876 C C . SER A 1 113 ? 8.880 18.785 -4.289 1.00 95.12 113 SER A C 1
ATOM 878 O O . SER A 1 113 ? 8.448 19.236 -5.360 1.00 95.12 113 SER A O 1
ATOM 880 N N . GLU A 1 114 ? 8.668 17.515 -3.931 1.00 95.75 114 GLU A N 1
ATOM 881 C CA . GLU A 1 114 ? 7.903 16.577 -4.743 1.00 95.75 114 GLU A CA 1
ATOM 882 C C . GLU A 1 114 ? 6.420 16.960 -4.731 1.00 95.75 114 GLU A C 1
ATOM 884 O O . GLU A 1 114 ? 5.884 17.534 -3.782 1.00 95.75 114 GLU A O 1
ATOM 889 N N . LYS A 1 115 ? 5.700 16.660 -5.812 1.00 95.44 115 LYS A N 1
ATOM 890 C CA . LYS A 1 115 ? 4.290 17.031 -5.913 1.00 95.44 115 LYS A CA 1
ATOM 891 C C . LYS A 1 115 ? 3.479 16.392 -4.798 1.00 95.44 115 LYS A C 1
ATOM 893 O O . LYS A 1 115 ? 3.444 15.171 -4.699 1.00 95.44 115 LYS A O 1
ATOM 898 N N . ARG A 1 116 ? 2.672 17.202 -4.105 1.00 95.25 116 ARG A N 1
ATOM 899 C CA . ARG A 1 116 ? 1.702 16.756 -3.087 1.00 95.25 116 ARG A CA 1
ATOM 900 C C . ARG A 1 116 ? 0.972 15.460 -3.461 1.00 95.25 116 ARG A C 1
ATOM 902 O O . ARG A 1 116 ? 0.952 14.531 -2.668 1.00 95.25 116 ARG A O 1
ATOM 909 N N . LYS A 1 117 ? 0.451 15.367 -4.691 1.00 94.50 117 LYS A N 1
ATOM 910 C CA . LYS A 1 117 ? -0.238 14.165 -5.188 1.00 94.50 117 LYS A CA 1
ATOM 911 C C . LYS A 1 117 ? 0.641 12.907 -5.176 1.00 94.50 117 LYS A C 1
ATOM 913 O O . LYS A 1 117 ? 0.130 11.837 -4.887 1.00 94.50 117 LYS A O 1
ATOM 918 N N . HIS A 1 118 ? 1.924 13.005 -5.523 1.00 97.00 118 HIS A N 1
ATOM 919 C CA . HIS A 1 118 ? 2.841 11.861 -5.480 1.00 97.00 118 HIS A CA 1
ATOM 920 C C . HIS A 1 118 ? 3.142 11.446 -4.042 1.00 97.00 118 HIS A C 1
ATOM 922 O O . HIS A 1 118 ? 3.134 10.257 -3.754 1.00 97.00 118 HIS A O 1
ATOM 928 N N . ARG A 1 119 ? 3.316 12.412 -3.135 1.00 96.69 119 ARG A N 1
ATOM 929 C CA . ARG A 1 119 ? 3.517 12.137 -1.704 1.00 96.69 119 ARG A CA 1
ATOM 930 C C . ARG A 1 119 ? 2.315 11.418 -1.103 1.00 96.69 119 ARG A C 1
ATOM 932 O O . ARG A 1 119 ? 2.465 10.388 -0.461 1.00 96.69 119 ARG A O 1
ATOM 939 N N . GLU A 1 120 ? 1.112 11.919 -1.389 1.00 93.25 120 GLU A N 1
ATOM 940 C CA . GLU A 1 120 ? -0.146 11.287 -0.976 1.00 93.25 120 GLU A CA 1
ATOM 941 C C . GLU A 1 120 ? -0.297 9.883 -1.579 1.00 93.25 120 GLU A C 1
ATOM 943 O O . GLU A 1 120 ? -0.675 8.957 -0.870 1.00 93.25 120 GLU A O 1
ATOM 948 N N . GLN A 1 121 ? 0.043 9.696 -2.860 1.00 94.00 121 GLN A N 1
ATOM 949 C CA . GLN A 1 121 ? 0.019 8.379 -3.507 1.00 94.00 121 GLN A CA 1
ATOM 950 C C . GLN A 1 121 ? 1.010 7.398 -2.875 1.00 94.00 121 GLN A C 1
ATOM 952 O O . GLN A 1 121 ? 0.640 6.256 -2.626 1.00 94.00 121 GLN A O 1
ATOM 957 N N . ALA A 1 122 ? 2.243 7.829 -2.609 1.00 95.94 122 ALA A N 1
ATOM 958 C CA . ALA A 1 122 ? 3.273 6.991 -2.006 1.00 95.94 122 ALA A CA 1
ATOM 959 C C . ALA A 1 122 ? 2.877 6.566 -0.589 1.00 95.94 122 ALA A C 1
ATOM 961 O O . ALA A 1 122 ? 2.967 5.386 -0.255 1.00 95.94 122 ALA A O 1
ATOM 962 N N . LEU A 1 123 ? 2.339 7.496 0.205 1.00 93.69 123 LEU A N 1
ATOM 963 C CA . LEU A 1 123 ? 1.826 7.181 1.535 1.00 93.69 123 LEU A CA 1
ATOM 964 C C . LEU A 1 123 ? 0.638 6.222 1.469 1.00 93.69 123 LEU A C 1
ATOM 966 O O . LEU A 1 123 ? 0.563 5.287 2.255 1.00 93.69 123 LEU A O 1
ATOM 970 N N . GLN A 1 124 ? -0.273 6.410 0.514 1.00 89.06 124 GLN A N 1
ATOM 971 C CA . GLN A 1 124 ? -1.412 5.514 0.342 1.00 89.06 124 GLN A CA 1
ATOM 972 C C . GLN A 1 124 ? -0.974 4.098 -0.061 1.00 89.06 124 GLN A C 1
ATOM 974 O O . GLN A 1 124 ? -1.553 3.119 0.410 1.00 89.06 124 GLN A O 1
ATOM 979 N N . VAL A 1 125 ? 0.056 3.976 -0.900 1.00 89.94 125 VAL A N 1
ATOM 980 C CA . VAL A 1 125 ? 0.641 2.681 -1.267 1.00 89.94 125 VAL A CA 1
ATOM 981 C C . VAL A 1 125 ? 1.282 2.015 -0.055 1.00 89.94 125 VAL A C 1
ATOM 983 O O . VAL A 1 125 ? 0.986 0.855 0.185 1.00 89.94 125 VAL A O 1
ATOM 986 N N . LEU A 1 126 ? 2.064 2.727 0.758 1.00 88.94 126 LEU A N 1
ATOM 987 C CA . LEU A 1 126 ? 2.675 2.139 1.955 1.00 88.94 126 LEU A CA 1
ATOM 988 C C . LEU A 1 126 ? 1.651 1.784 3.044 1.00 88.94 126 LEU A C 1
ATOM 990 O O . LEU A 1 126 ? 1.683 0.680 3.578 1.00 88.94 126 LEU A O 1
ATOM 994 N N . ALA A 1 127 ? 0.740 2.702 3.371 1.00 81.50 127 ALA A N 1
ATOM 995 C CA . ALA A 1 127 ? -0.132 2.571 4.537 1.00 81.50 127 ALA A CA 1
ATOM 996 C C . ALA A 1 127 ? -1.444 1.821 4.258 1.00 81.50 127 ALA A C 1
ATOM 998 O O . ALA A 1 127 ? -1.970 1.172 5.152 1.00 81.50 127 ALA A O 1
ATOM 999 N N . VAL A 1 128 ? -2.010 1.919 3.049 1.00 71.75 128 VAL A N 1
ATOM 1000 C CA . VAL A 1 128 ? -3.395 1.474 2.788 1.00 71.75 128 VAL A CA 1
ATOM 1001 C C . VAL A 1 128 ? -3.471 0.331 1.780 1.00 71.75 128 VAL A C 1
ATOM 1003 O O . VAL A 1 128 ? -4.258 -0.593 1.974 1.00 71.75 128 VAL A O 1
ATOM 1006 N N . PHE A 1 129 ? -2.696 0.388 0.694 1.00 66.31 129 PHE A N 1
ATOM 1007 C CA . PHE A 1 129 ? -2.807 -0.588 -0.398 1.00 66.31 129 PHE A CA 1
ATOM 1008 C C . PHE A 1 129 ? -1.757 -1.691 -0.361 1.00 66.31 129 PHE A C 1
ATOM 1010 O O . PHE A 1 129 ? -2.070 -2.825 -0.697 1.00 66.31 129 PHE A O 1
ATOM 1017 N N . GLY A 1 130 ? -0.543 -1.387 0.077 1.00 57.59 130 GLY A N 1
ATOM 1018 C CA . GLY A 1 130 ? 0.582 -2.312 0.081 1.00 57.59 130 GLY A CA 1
ATOM 1019 C C . GLY A 1 130 ? 0.304 -3.585 0.857 1.00 57.59 130 GLY A C 1
ATOM 1020 O O . GLY A 1 130 ? 0.392 -4.686 0.326 1.00 57.59 130 GLY A O 1
ATOM 1021 N N . ALA A 1 131 ? -0.163 -3.418 2.089 1.00 52.59 131 ALA A N 1
ATOM 1022 C CA . ALA A 1 131 ? -0.504 -4.543 2.943 1.00 52.59 131 ALA A CA 1
ATOM 1023 C C . ALA A 1 131 ? -1.815 -5.244 2.528 1.00 52.59 131 ALA A C 1
ATOM 1025 O O . ALA A 1 131 ? -2.028 -6.394 2.896 1.00 52.59 131 ALA A O 1
ATOM 1026 N N . ARG A 1 132 ? -2.665 -4.613 1.697 1.00 56.88 132 ARG A N 1
ATOM 1027 C CA . ARG A 1 132 ? -3.818 -5.287 1.072 1.00 56.88 132 ARG A CA 1
ATOM 1028 C C . ARG A 1 132 ? -3.387 -6.185 -0.089 1.00 56.88 132 ARG A C 1
ATOM 1030 O O . ARG A 1 132 ? -3.972 -7.246 -0.269 1.00 56.88 132 ARG A O 1
ATOM 1037 N N . THR A 1 133 ? -2.401 -5.762 -0.877 1.00 56.59 133 THR A N 1
ATOM 1038 C CA . THR A 1 133 ? -1.930 -6.531 -2.035 1.00 56.59 133 THR A CA 1
ATOM 1039 C C . THR A 1 133 ? -0.998 -7.671 -1.632 1.00 56.59 133 THR A C 1
ATOM 1041 O O . THR A 1 133 ? -1.091 -8.755 -2.197 1.00 56.59 133 THR A O 1
ATOM 1044 N N . ILE A 1 134 ? -0.138 -7.443 -0.636 1.00 57.84 134 ILE A N 1
ATOM 1045 C CA . ILE A 1 134 ? 0.813 -8.444 -0.128 1.00 57.84 134 ILE A CA 1
ATOM 1046 C C . ILE A 1 134 ? 0.161 -9.339 0.945 1.00 57.84 134 ILE A C 1
ATOM 1048 O O . ILE A 1 134 ? 0.616 -10.450 1.194 1.00 57.84 134 ILE A O 1
ATOM 1052 N N . GLY A 1 135 ? -0.946 -8.896 1.552 1.00 61.94 135 GLY A N 1
ATOM 1053 C CA . GLY A 1 135 ? -1.712 -9.660 2.546 1.00 61.94 135 GLY A CA 1
ATOM 1054 C C . GLY A 1 135 ? -1.118 -9.648 3.957 1.00 61.94 135 GLY A C 1
ATOM 1055 O O . GLY A 1 135 ? -1.747 -10.143 4.884 1.00 61.94 135 GLY A O 1
ATOM 1056 N N . TYR A 1 136 ? 0.067 -9.065 4.143 1.00 69.19 136 TYR A N 1
ATOM 1057 C CA . TYR A 1 136 ? 0.721 -8.884 5.437 1.00 69.19 136 TYR A CA 1
ATOM 1058 C C . TYR A 1 136 ? 1.626 -7.644 5.418 1.00 69.19 136 TYR A C 1
ATOM 1060 O O . TYR A 1 136 ? 1.914 -7.076 4.360 1.00 69.19 136 TYR A O 1
ATOM 1068 N N . LEU A 1 137 ? 2.060 -7.206 6.601 1.00 82.25 137 LEU A N 1
ATOM 1069 C CA . LEU A 1 137 ? 3.029 -6.125 6.767 1.00 82.25 137 LEU A CA 1
ATOM 1070 C C . LEU A 1 137 ? 4.447 -6.714 6.796 1.00 82.25 137 LEU A C 1
ATOM 1072 O O . LEU A 1 137 ? 4.757 -7.511 7.676 1.00 82.25 137 LEU A O 1
ATOM 1076 N N . THR A 1 138 ? 5.300 -6.343 5.839 1.00 86.19 138 THR A N 1
ATOM 1077 C CA . THR A 1 138 ? 6.719 -6.745 5.834 1.00 86.19 138 THR A CA 1
ATOM 1078 C C . THR A 1 138 ? 7.507 -5.926 6.863 1.00 86.19 138 THR A C 1
ATOM 1080 O O . THR A 1 138 ? 7.096 -4.817 7.209 1.00 86.19 138 THR A O 1
ATOM 1083 N N . GLU A 1 139 ? 8.667 -6.414 7.319 1.00 88.06 139 GLU A N 1
ATOM 1084 C CA . GLU A 1 139 ? 9.519 -5.638 8.241 1.00 88.06 139 GLU A CA 1
ATOM 1085 C C . GLU A 1 139 ? 9.948 -4.295 7.640 1.00 88.06 139 GLU A C 1
ATOM 1087 O O . GLU A 1 139 ? 9.820 -3.255 8.283 1.00 88.06 139 GLU A O 1
ATOM 1092 N N . ALA A 1 140 ? 10.332 -4.288 6.360 1.00 89.50 140 ALA A N 1
ATOM 1093 C CA . ALA A 1 140 ? 10.692 -3.066 5.644 1.00 89.50 140 ALA A CA 1
ATOM 1094 C C . ALA A 1 140 ? 9.549 -2.034 5.637 1.00 89.50 140 ALA A C 1
ATOM 1096 O O . ALA A 1 140 ? 9.775 -0.831 5.807 1.00 89.50 140 ALA A O 1
ATOM 1097 N N . MET A 1 141 ? 8.303 -2.490 5.466 1.00 89.69 141 MET A N 1
ATOM 1098 C CA . MET A 1 141 ? 7.133 -1.621 5.575 1.00 89.69 141 MET A CA 1
ATOM 1099 C C . MET A 1 141 ? 6.917 -1.150 7.011 1.00 89.69 141 MET A C 1
ATOM 1101 O O . MET A 1 141 ? 6.655 0.033 7.214 1.00 89.69 141 MET A O 1
ATOM 1105 N N . ALA A 1 142 ? 7.023 -2.045 7.995 1.00 90.06 142 ALA A N 1
ATOM 1106 C CA . ALA A 1 142 ? 6.799 -1.721 9.397 1.00 90.06 142 ALA A CA 1
ATOM 1107 C C . ALA A 1 142 ? 7.768 -0.638 9.892 1.00 90.06 142 ALA A C 1
ATOM 1109 O O . ALA A 1 142 ? 7.315 0.372 10.424 1.00 90.06 142 ALA A O 1
ATOM 1110 N N . GLU A 1 143 ? 9.069 -0.786 9.631 1.00 92.75 143 GLU A N 1
ATOM 1111 C CA . GLU A 1 143 ? 10.098 0.214 9.962 1.00 92.75 143 GLU A CA 1
ATOM 1112 C C . GLU A 1 143 ? 9.821 1.574 9.297 1.00 92.75 143 GLU A C 1
ATOM 1114 O O . GLU A 1 143 ? 9.923 2.639 9.920 1.00 92.75 143 GLU A O 1
ATOM 1119 N N . THR A 1 144 ? 9.409 1.546 8.026 1.00 94.00 144 THR A N 1
ATOM 1120 C CA . THR A 1 144 ? 9.084 2.762 7.271 1.00 94.00 144 THR A CA 1
ATOM 1121 C C . THR A 1 144 ? 7.858 3.470 7.854 1.00 94.00 144 THR A C 1
ATOM 1123 O O . THR A 1 144 ? 7.861 4.692 8.032 1.00 94.00 144 THR A O 1
ATOM 1126 N N . LEU A 1 145 ? 6.794 2.721 8.160 1.00 92.69 145 LEU A N 1
ATOM 1127 C CA . LEU A 1 145 ? 5.564 3.260 8.740 1.00 92.69 145 LEU A CA 1
ATOM 1128 C C . LEU A 1 145 ? 5.791 3.777 10.161 1.00 92.69 145 LEU A C 1
ATOM 1130 O O . LEU A 1 145 ? 5.274 4.840 10.491 1.00 92.69 145 LEU A O 1
ATOM 1134 N N . GLU A 1 146 ? 6.592 3.083 10.968 1.00 93.00 146 GLU A N 1
ATOM 1135 C CA . GLU A 1 146 ? 6.993 3.523 12.306 1.00 93.00 146 GLU A CA 1
ATOM 1136 C C . GLU A 1 146 ? 7.704 4.878 12.248 1.00 93.00 146 GLU A C 1
ATOM 1138 O O . GLU A 1 146 ? 7.333 5.816 12.957 1.00 93.00 146 GLU A O 1
ATOM 1143 N N . THR A 1 147 ? 8.655 5.023 11.323 1.00 95.00 147 THR A N 1
ATOM 1144 C CA . THR A 1 147 ? 9.370 6.287 11.114 1.00 95.00 147 THR A CA 1
ATOM 1145 C C . THR A 1 147 ? 8.423 7.403 10.667 1.00 95.00 147 THR A C 1
ATOM 1147 O O . THR A 1 147 ? 8.462 8.515 11.199 1.00 95.00 147 THR A O 1
ATOM 1150 N N . LEU A 1 148 ? 7.537 7.132 9.703 1.00 95.06 148 LEU A N 1
ATOM 1151 C CA . LEU A 1 148 ? 6.575 8.125 9.217 1.00 95.06 148 LEU A CA 1
ATOM 1152 C C . LEU A 1 148 ? 5.533 8.504 10.285 1.00 95.06 148 LEU A C 1
ATOM 1154 O O . LEU A 1 148 ? 5.094 9.656 10.316 1.00 95.06 148 LEU A O 1
ATOM 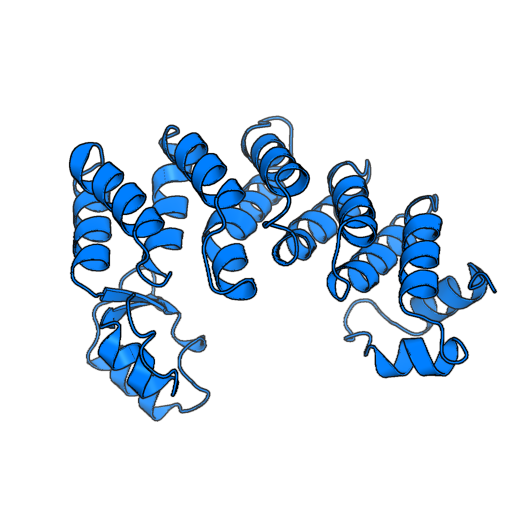1158 N N . ALA A 1 149 ? 5.172 7.582 11.183 1.00 93.38 149 ALA A N 1
ATOM 1159 C CA . ALA A 1 149 ? 4.241 7.815 12.288 1.00 93.38 149 ALA A CA 1
ATOM 1160 C C . ALA A 1 149 ? 4.801 8.761 13.366 1.00 93.38 149 ALA A C 1
ATOM 1162 O O . ALA A 1 149 ? 4.033 9.322 14.149 1.00 93.38 149 ALA A O 1
ATOM 1163 N N . GLN A 1 150 ? 6.109 9.035 13.369 1.00 92.94 150 GLN A N 1
ATOM 1164 C CA . GLN A 1 150 ? 6.689 10.092 14.206 1.00 92.94 150 GLN A CA 1
ATOM 1165 C C . GLN A 1 150 ? 6.313 11.504 13.725 1.00 92.94 150 GLN A C 1
ATOM 1167 O O . GLN A 1 150 ? 6.466 12.481 14.454 1.00 92.94 150 GLN A O 1
ATOM 1172 N N . THR A 1 151 ? 5.801 11.642 12.498 1.00 93.25 151 THR A N 1
ATOM 1173 C CA . THR A 1 151 ? 5.349 12.927 11.952 1.00 93.25 151 THR A CA 1
ATOM 1174 C C . THR A 1 151 ? 3.829 13.038 12.036 1.00 93.25 151 THR A C 1
ATOM 1176 O O . THR A 1 151 ? 3.115 12.332 11.323 1.00 93.25 151 THR A O 1
ATOM 1179 N N . GLU A 1 152 ? 3.325 13.990 12.831 1.00 92.38 152 GLU A N 1
ATOM 1180 C CA . GLU A 1 152 ? 1.885 14.202 13.087 1.00 92.38 152 GLU A CA 1
ATOM 1181 C C . GLU A 1 152 ? 1.027 14.200 11.812 1.00 92.38 152 GLU A C 1
ATOM 1183 O O . GLU A 1 152 ? -0.018 13.557 11.743 1.00 92.38 152 GLU A O 1
ATOM 1188 N N . LYS A 1 153 ? 1.531 14.841 10.754 1.00 92.25 153 LYS A N 1
ATOM 1189 C CA . LYS A 1 153 ? 0.893 14.935 9.433 1.00 92.25 153 LYS A CA 1
ATOM 1190 C C . LYS A 1 153 ? 0.495 13.580 8.826 1.00 92.25 153 LYS A C 1
ATOM 1192 O O . LYS A 1 153 ? -0.466 13.540 8.062 1.00 92.25 153 LYS A O 1
ATOM 1197 N N . TYR A 1 154 ? 1.229 12.504 9.112 1.00 92.81 154 TYR A N 1
ATOM 1198 C CA . TYR A 1 154 ? 1.029 11.185 8.493 1.00 92.81 154 TYR A CA 1
ATOM 1199 C C . TYR A 1 154 ? 0.371 10.168 9.426 1.00 92.81 154 TYR A C 1
ATOM 1201 O O . TYR A 1 154 ? -0.191 9.180 8.949 1.00 92.81 154 TYR A O 1
ATOM 1209 N N . ARG A 1 155 ? 0.385 10.430 10.737 1.00 93.88 155 ARG A N 1
ATOM 1210 C CA . ARG A 1 155 ? -0.102 9.529 11.791 1.00 93.88 155 ARG A CA 1
ATOM 1211 C C . ARG A 1 155 ? -1.480 8.958 11.512 1.00 93.88 155 ARG A C 1
ATOM 1213 O O . ARG A 1 155 ? -1.647 7.743 11.499 1.00 93.88 155 ARG A O 1
ATOM 1220 N N . TRP A 1 156 ? -2.444 9.825 11.211 1.00 91.75 156 TRP A N 1
ATOM 1221 C CA . TRP A 1 156 ? -3.820 9.397 10.967 1.00 91.75 156 TRP A CA 1
ATOM 1222 C C . TRP A 1 156 ? -3.937 8.424 9.791 1.00 91.75 156 TRP A C 1
ATOM 1224 O O . TRP A 1 156 ? -4.648 7.429 9.875 1.00 91.75 156 TRP A O 1
ATOM 1234 N N . GLN A 1 157 ? -3.239 8.695 8.687 1.00 90.25 157 GLN A N 1
ATOM 1235 C CA . GLN A 1 157 ? -3.304 7.854 7.488 1.00 90.25 157 GLN A CA 1
ATOM 1236 C C . GLN A 1 157 ? -2.635 6.499 7.717 1.00 90.25 157 GLN A C 1
ATOM 1238 O O . GLN A 1 157 ? -3.137 5.486 7.234 1.00 90.25 157 GLN A O 1
ATOM 1243 N N . ILE A 1 158 ? -1.543 6.483 8.482 1.00 93.12 158 ILE A N 1
ATOM 1244 C CA . ILE A 1 158 ? -0.843 5.260 8.878 1.00 93.12 158 ILE A CA 1
ATOM 1245 C C . ILE A 1 158 ? -1.730 4.428 9.796 1.00 93.12 158 ILE A C 1
ATOM 1247 O O . ILE A 1 158 ? -2.003 3.274 9.486 1.00 93.12 158 ILE A O 1
ATOM 1251 N N . LEU A 1 159 ? -2.256 5.025 10.866 1.00 94.69 159 LEU A N 1
ATOM 1252 C CA . LEU A 1 159 ? -3.140 4.345 11.807 1.00 94.69 159 LEU A CA 1
ATOM 1253 C C . LEU A 1 159 ? -4.398 3.801 11.121 1.00 94.69 159 LEU A C 1
ATOM 1255 O O . LEU A 1 159 ? -4.779 2.653 11.345 1.00 94.69 159 LEU A O 1
ATOM 1259 N N . PHE A 1 160 ? -5.019 4.595 10.247 1.00 92.00 160 PHE A N 1
ATOM 1260 C CA . PHE A 1 160 ? -6.170 4.157 9.463 1.00 92.00 160 PHE A CA 1
ATOM 1261 C C . PHE A 1 160 ? -5.826 2.960 8.571 1.00 92.00 160 PHE A C 1
ATOM 1263 O O . PHE A 1 160 ? -6.630 2.045 8.429 1.00 92.00 160 PHE A O 1
ATOM 1270 N N . GLY A 1 161 ? -4.629 2.960 7.984 1.00 89.50 161 GLY A N 1
ATOM 1271 C CA . GLY A 1 161 ? -4.071 1.841 7.240 1.00 89.50 161 GLY A CA 1
ATOM 1272 C C . GLY A 1 161 ? -3.913 0.581 8.088 1.00 89.50 161 GLY A C 1
ATOM 1273 O O . GLY A 1 161 ? -4.498 -0.450 7.766 1.00 89.50 161 GLY A O 1
ATOM 1274 N N . LEU A 1 162 ? -3.202 0.686 9.214 1.00 91.38 162 LEU A N 1
ATOM 1275 C CA . LEU A 1 162 ? -2.961 -0.415 10.154 1.00 91.38 162 LEU A CA 1
ATOM 1276 C C . LEU A 1 162 ? -4.267 -1.021 10.686 1.00 91.38 162 LEU A C 1
ATOM 1278 O O . LEU A 1 162 ? -4.412 -2.239 10.730 1.00 91.38 162 LEU A O 1
ATOM 1282 N N . ALA A 1 163 ? -5.262 -0.188 11.004 1.00 92.88 163 ALA A N 1
ATOM 1283 C CA . ALA A 1 163 ? -6.576 -0.629 11.477 1.00 92.88 163 ALA A CA 1
ATOM 1284 C C . ALA A 1 163 ? -7.380 -1.433 10.433 1.00 92.88 163 ALA A C 1
ATOM 1286 O O . ALA A 1 163 ? -8.429 -1.991 10.757 1.00 92.88 163 ALA A O 1
ATOM 1287 N N . ARG A 1 164 ? -6.922 -1.492 9.178 1.00 88.88 164 ARG A N 1
ATOM 1288 C CA . ARG A 1 164 ? -7.526 -2.294 8.105 1.00 88.88 164 ARG A CA 1
ATOM 1289 C C . ARG A 1 164 ? -6.839 -3.640 7.916 1.00 88.88 164 ARG A C 1
ATOM 1291 O O . ARG A 1 164 ? -7.371 -4.450 7.166 1.00 88.88 164 ARG A O 1
ATOM 1298 N N . LEU A 1 165 ? -5.687 -3.877 8.538 1.00 86.06 165 LEU A N 1
ATOM 1299 C CA . LEU A 1 165 ? -4.876 -5.085 8.358 1.00 86.06 165 LEU A CA 1
ATOM 1300 C C . LEU A 1 165 ? -5.192 -6.133 9.414 1.00 86.06 165 LEU A C 1
ATOM 1302 O O . LEU A 1 165 ? -5.736 -5.795 10.465 1.00 86.06 165 LEU A O 1
ATOM 1306 N N . ASP A 1 166 ? -4.862 -7.391 9.137 1.00 86.19 166 ASP A N 1
ATOM 1307 C CA . ASP A 1 166 ? -4.920 -8.472 10.125 1.00 86.19 166 ASP A CA 1
ATOM 1308 C C . ASP A 1 166 ? -3.917 -8.245 11.251 1.00 86.19 166 ASP A C 1
ATOM 1310 O O . ASP A 1 166 ? -2.859 -7.665 11.029 1.00 86.19 166 ASP A O 1
ATOM 1314 N N . LEU A 1 167 ? -4.282 -8.625 12.478 1.00 88.75 167 LEU A N 1
ATOM 1315 C CA . LEU A 1 167 ? -3.380 -8.452 13.612 1.00 88.75 167 LEU A CA 1
ATOM 1316 C C . LEU A 1 167 ? -2.266 -9.491 13.523 1.00 88.75 167 LEU A C 1
ATOM 1318 O O . LEU A 1 167 ? -2.516 -10.693 13.500 1.00 88.75 167 LEU A O 1
ATOM 1322 N N . THR A 1 168 ? -1.046 -8.986 13.485 1.00 87.81 168 THR A N 1
ATOM 1323 C CA . THR A 1 168 ? 0.192 -9.715 13.744 1.00 87.81 168 THR A CA 1
ATOM 1324 C C . THR A 1 168 ? 0.873 -9.036 14.924 1.00 87.81 168 THR A C 1
ATOM 1326 O O . THR A 1 168 ? 0.573 -7.868 15.189 1.00 87.81 168 THR A O 1
ATOM 1329 N N . ASP A 1 169 ? 1.827 -9.697 15.579 1.00 90.44 169 ASP A N 1
ATOM 1330 C CA . ASP A 1 169 ? 2.603 -9.091 16.674 1.00 90.44 169 ASP A CA 1
ATOM 1331 C C . ASP A 1 169 ? 3.153 -7.712 16.282 1.00 90.44 169 ASP A C 1
ATOM 1333 O O . ASP A 1 169 ? 2.996 -6.729 17.004 1.00 90.44 169 ASP A O 1
ATOM 1337 N N . ARG A 1 170 ? 3.682 -7.597 15.057 1.00 88.81 170 ARG A N 1
ATOM 1338 C CA . ARG A 1 170 ? 4.228 -6.335 14.550 1.00 88.81 170 ARG A CA 1
ATOM 1339 C C . ARG A 1 170 ? 3.172 -5.239 14.399 1.00 88.81 170 ARG A C 1
ATOM 1341 O O . ARG A 1 170 ? 3.439 -4.078 14.705 1.00 88.81 170 ARG A O 1
ATOM 1348 N N . ILE A 1 171 ? 1.977 -5.577 13.914 1.00 90.00 171 ILE A N 1
ATOM 1349 C CA . ILE A 1 171 ? 0.873 -4.613 13.798 1.00 90.00 171 ILE A CA 1
ATOM 1350 C C . ILE A 1 171 ? 0.342 -4.249 15.185 1.00 90.00 171 ILE A C 1
ATOM 1352 O O . ILE A 1 171 ? 0.041 -3.079 15.426 1.00 90.00 171 ILE A O 1
ATOM 1356 N N . GLU A 1 172 ? 0.256 -5.210 16.106 1.00 94.50 172 GLU A N 1
ATOM 1357 C CA . GLU A 1 172 ? -0.121 -4.943 17.491 1.00 94.50 172 GLU A CA 1
ATOM 1358 C C . GLU A 1 172 ? 0.841 -3.969 18.163 1.00 94.50 172 GLU A C 1
ATOM 1360 O O . GLU A 1 172 ? 0.380 -3.010 18.779 1.00 94.50 172 GLU A O 1
ATOM 1365 N N . ASP A 1 173 ? 2.149 -4.161 18.006 1.00 94.38 173 ASP A N 1
ATOM 1366 C CA . ASP A 1 173 ? 3.166 -3.273 18.566 1.00 94.38 173 ASP A CA 1
ATOM 1367 C C . ASP A 1 173 ? 3.007 -1.839 18.052 1.00 94.38 173 ASP A C 1
ATOM 1369 O O . ASP A 1 173 ? 2.965 -0.889 18.841 1.00 94.38 173 ASP A O 1
ATOM 1373 N N . LEU A 1 174 ? 2.819 -1.673 16.737 1.00 94.06 174 LEU A N 1
ATOM 1374 C CA . LEU A 1 174 ? 2.577 -0.359 16.138 1.00 94.06 174 LEU A CA 1
ATOM 1375 C C . LEU A 1 174 ? 1.283 0.275 16.665 1.00 94.06 174 LEU A C 1
ATOM 1377 O O . LEU A 1 174 ? 1.268 1.454 17.013 1.00 94.06 174 LEU A O 1
ATOM 1381 N N . LEU A 1 175 ? 0.191 -0.488 16.768 1.00 96.31 175 LEU A N 1
ATOM 1382 C CA . LEU A 1 175 ? -1.070 0.012 17.322 1.00 96.31 175 LEU A CA 1
ATOM 1383 C C . LEU A 1 175 ? -0.931 0.377 18.807 1.00 96.31 175 LEU A C 1
ATOM 1385 O O . LEU A 1 175 ? -1.466 1.399 19.237 1.00 96.31 175 LEU A O 1
ATOM 1389 N N . ARG A 1 176 ? -0.191 -0.408 19.599 1.00 97.50 176 ARG A N 1
ATOM 1390 C CA . ARG A 1 176 ? 0.085 -0.116 21.014 1.00 97.50 176 ARG A CA 1
ATOM 1391 C C . ARG A 1 176 ? 0.881 1.174 21.174 1.00 97.50 176 ARG A C 1
ATOM 1393 O O . ARG A 1 176 ? 0.584 1.916 22.108 1.00 97.50 176 ARG A O 1
ATOM 1400 N N . ALA A 1 177 ? 1.801 1.487 20.261 1.00 96.25 177 ALA A N 1
ATOM 1401 C CA . ALA A 1 177 ? 2.482 2.781 20.253 1.00 96.25 177 ALA A CA 1
ATOM 1402 C C . ALA A 1 177 ? 1.473 3.939 20.129 1.00 96.25 177 ALA A C 1
ATOM 1404 O O . ALA A 1 177 ? 1.453 4.817 20.988 1.00 96.25 177 ALA A O 1
ATOM 1405 N N . PHE A 1 178 ? 0.526 3.868 19.181 1.00 97.44 178 PHE A N 1
ATOM 1406 C CA . PHE A 1 178 ? -0.547 4.871 19.054 1.00 97.44 178 PHE A CA 1
ATOM 1407 C C . PHE A 1 178 ? -1.453 4.975 20.291 1.00 97.44 178 PHE A C 1
ATOM 1409 O O . PHE A 1 178 ? -1.984 6.050 20.569 1.00 97.44 178 PHE A O 1
ATOM 1416 N N . VAL A 1 179 ? -1.662 3.884 21.037 1.00 97.81 179 VAL A N 1
ATOM 1417 C CA . VAL A 1 179 ? -2.395 3.928 22.316 1.00 97.81 179 VAL A CA 1
ATOM 1418 C C . VAL A 1 179 ? -1.601 4.677 23.388 1.00 97.81 179 VAL A C 1
ATOM 1420 O O . VAL A 1 179 ? -2.194 5.397 24.190 1.00 97.81 179 VAL A O 1
ATOM 1423 N N . GLN A 1 180 ? -0.280 4.499 23.417 1.00 96.56 180 GLN A N 1
ATOM 1424 C CA . GLN A 1 180 ? 0.598 5.079 24.432 1.00 96.56 180 GLN A CA 1
ATOM 1425 C C . GLN A 1 180 ? 0.885 6.564 24.191 1.00 96.56 180 GLN A C 1
ATOM 1427 O O . GLN A 1 180 ? 0.868 7.342 25.144 1.00 96.56 180 GLN A O 1
ATOM 1432 N N . ASP A 1 181 ? 1.156 6.949 22.942 1.00 94.75 181 ASP A N 1
ATOM 1433 C CA . ASP A 1 181 ? 1.678 8.276 22.591 1.00 94.75 181 ASP A CA 1
ATOM 1434 C C . ASP A 1 181 ? 0.736 9.128 21.728 1.00 94.75 181 ASP A C 1
ATOM 1436 O O . ASP A 1 181 ? 1.020 10.299 21.462 1.00 94.75 181 ASP A O 1
ATOM 1440 N N . GLY A 1 182 ? -0.386 8.559 21.284 1.00 94.12 182 GLY A N 1
ATOM 1441 C CA . GLY A 1 182 ? -1.285 9.210 20.346 1.00 94.12 182 GLY A CA 1
ATOM 1442 C C . GLY A 1 182 ? -2.277 10.182 20.966 1.00 94.12 182 GLY A C 1
ATOM 1443 O O . GLY A 1 182 ? -2.512 10.243 22.174 1.00 94.12 182 GLY A O 1
ATOM 1444 N N . SER A 1 183 ? -2.929 10.945 20.091 1.00 96.12 183 SER A N 1
ATOM 1445 C CA . SER A 1 183 ? -4.093 11.738 20.483 1.00 96.12 183 SER A CA 1
ATOM 1446 C C . SER A 1 183 ? -5.224 10.829 20.981 1.00 96.12 183 SER A C 1
ATOM 1448 O O . SER A 1 183 ? -5.296 9.647 20.650 1.00 96.12 183 SER A O 1
ATOM 1450 N N . LYS A 1 184 ? -6.200 11.389 21.708 1.00 96.75 184 LYS A N 1
ATOM 1451 C CA . LYS A 1 184 ? -7.379 10.627 22.159 1.00 96.75 184 LYS A CA 1
ATOM 1452 C C . LYS A 1 184 ? -8.082 9.886 21.010 1.00 96.75 184 LYS A C 1
ATOM 1454 O O . LYS A 1 184 ? -8.545 8.766 21.202 1.00 96.75 184 LYS A O 1
ATOM 1459 N N . ALA A 1 185 ? -8.181 10.506 19.834 1.00 95.50 185 ALA A N 1
ATOM 1460 C CA . ALA A 1 185 ? -8.812 9.888 18.670 1.00 95.50 185 ALA A CA 1
ATOM 1461 C C . ALA A 1 185 ? -7.977 8.720 18.120 1.00 95.50 185 ALA A C 1
ATOM 1463 O O . ALA A 1 185 ? -8.534 7.677 17.781 1.00 95.50 185 ALA A O 1
ATOM 1464 N N . GLU A 1 186 ? -6.652 8.881 18.082 1.00 97.06 186 GLU A N 1
ATOM 1465 C CA . GLU A 1 186 ? -5.720 7.833 17.659 1.00 97.06 186 GLU A CA 1
ATOM 1466 C C . GLU A 1 186 ? -5.756 6.644 18.620 1.00 97.06 186 GLU A C 1
ATOM 1468 O O . GLU A 1 186 ? -5.979 5.515 18.191 1.00 97.06 186 GLU A O 1
ATOM 1473 N N . ALA A 1 187 ? -5.651 6.899 19.926 1.00 97.69 187 ALA A N 1
ATOM 1474 C CA . ALA A 1 187 ? -5.693 5.858 20.942 1.00 97.69 187 ALA A CA 1
ATOM 1475 C C . ALA A 1 187 ? -7.009 5.061 20.900 1.00 97.69 187 ALA A C 1
ATOM 1477 O O . ALA A 1 187 ? -6.991 3.836 21.008 1.00 97.69 187 ALA A O 1
ATOM 1478 N N . VAL A 1 188 ? -8.156 5.720 20.686 1.00 97.12 188 VAL A N 1
ATOM 1479 C CA . VAL A 1 188 ? -9.458 5.038 20.542 1.00 97.12 188 VAL A CA 1
ATOM 1480 C C . VAL A 1 188 ? -9.498 4.157 19.293 1.00 97.12 188 VAL A C 1
ATOM 1482 O O . VAL A 1 188 ? -9.944 3.012 19.372 1.00 97.12 188 VAL A O 1
ATOM 1485 N N . MET A 1 189 ? -9.031 4.660 18.147 1.00 96.94 189 MET A N 1
ATOM 1486 C CA . MET A 1 189 ? -8.982 3.890 16.900 1.00 96.94 189 MET A CA 1
ATOM 1487 C C . MET A 1 189 ? -8.046 2.681 17.020 1.00 96.94 189 MET A C 1
ATOM 1489 O O . MET A 1 189 ? -8.434 1.572 16.655 1.00 96.94 189 MET A O 1
ATOM 1493 N N . ALA A 1 190 ? -6.852 2.879 17.581 1.00 97.62 190 ALA A N 1
ATOM 1494 C CA . ALA A 1 190 ? -5.881 1.816 17.802 1.00 97.62 190 ALA A CA 1
ATOM 1495 C C . ALA A 1 190 ? -6.404 0.758 18.782 1.00 97.62 190 ALA A C 1
ATOM 1497 O O . ALA A 1 190 ? -6.337 -0.436 18.499 1.00 97.62 190 ALA A O 1
ATOM 1498 N N . THR A 1 191 ? -7.019 1.187 19.889 1.00 98.12 191 THR A N 1
ATOM 1499 C CA . THR A 1 191 ? -7.638 0.277 20.866 1.00 98.12 191 THR A CA 1
ATOM 1500 C C . THR A 1 191 ? -8.752 -0.545 20.225 1.00 98.12 191 THR A C 1
ATOM 1502 O O . THR A 1 191 ? -8.805 -1.752 20.423 1.00 98.12 191 THR A O 1
ATOM 1505 N N . ARG A 1 192 ? -9.619 0.069 19.407 1.00 97.38 192 ARG A N 1
ATOM 1506 C CA . ARG A 1 192 ? -10.655 -0.672 18.668 1.00 97.38 192 ARG A CA 1
ATOM 1507 C C . ARG A 1 192 ? -10.047 -1.749 17.774 1.00 97.38 192 ARG A C 1
ATOM 1509 O O . ARG A 1 192 ? -10.514 -2.886 17.810 1.00 97.38 192 ARG A O 1
ATOM 1516 N N . ALA A 1 193 ? -8.999 -1.410 17.022 1.00 96.19 193 ALA A N 1
ATOM 1517 C CA . ALA A 1 193 ? -8.311 -2.366 16.161 1.00 96.19 193 ALA A CA 1
ATOM 1518 C C . ALA A 1 193 ? -7.714 -3.546 16.956 1.00 96.19 193 ALA A C 1
ATOM 1520 O O . ALA A 1 193 ? -7.893 -4.699 16.563 1.00 96.19 193 ALA A O 1
ATOM 1521 N N . LEU A 1 194 ? -7.081 -3.260 18.102 1.00 97.19 194 LEU A N 1
ATOM 1522 C CA . LEU A 1 194 ? -6.542 -4.255 19.041 1.00 97.19 194 LEU A CA 1
ATOM 1523 C C . LEU A 1 194 ? -7.635 -5.115 19.699 1.00 97.19 194 LEU A C 1
ATOM 1525 O O . LEU A 1 194 ? -7.407 -6.280 19.998 1.00 97.19 194 LEU A O 1
ATOM 1529 N N . CYS A 1 195 ? -8.844 -4.584 19.888 1.00 96.75 195 CYS A N 1
ATOM 1530 C CA . CYS A 1 195 ? -9.995 -5.326 20.415 1.00 96.75 195 CYS A CA 1
ATOM 1531 C C . CYS A 1 195 ? -10.694 -6.212 19.364 1.00 96.75 195 CYS A C 1
ATOM 1533 O O . CYS A 1 195 ? -11.848 -6.594 19.553 1.00 96.75 195 CYS A O 1
ATOM 1535 N N . GLY A 1 196 ? -10.025 -6.530 18.255 1.00 94.75 196 GLY A N 1
ATOM 1536 C CA . GLY A 1 196 ? -10.548 -7.444 17.241 1.00 94.75 196 GLY A CA 1
ATOM 1537 C C . GLY A 1 196 ? -11.506 -6.803 16.238 1.00 94.75 196 GLY A C 1
ATOM 1538 O O . GLY A 1 196 ? -12.200 -7.526 15.524 1.00 94.75 196 GLY A O 1
ATOM 1539 N N . TYR A 1 197 ? -11.543 -5.471 16.145 1.00 95.50 197 TYR A N 1
ATOM 1540 C CA . TYR A 1 197 ? -12.224 -4.777 15.053 1.00 95.50 197 TYR A CA 1
ATOM 1541 C C . TYR A 1 197 ? -11.248 -4.455 13.920 1.00 95.50 197 TYR A C 1
ATOM 1543 O O . TYR A 1 197 ? -10.039 -4.353 14.121 1.00 95.50 197 TYR A O 1
ATOM 1551 N N . ARG A 1 198 ? -11.781 -4.257 12.717 1.00 93.12 198 ARG A N 1
ATOM 1552 C CA . ARG A 1 198 ? -11.046 -3.692 11.585 1.00 93.12 198 ARG A CA 1
ATOM 1553 C C . ARG A 1 198 ? -11.909 -2.688 10.837 1.00 93.12 198 ARG A C 1
ATOM 1555 O O . ARG A 1 198 ? -13.139 -2.745 10.888 1.00 93.12 198 ARG A O 1
ATOM 1562 N N . ILE A 1 199 ? -11.256 -1.778 10.126 1.00 92.94 199 ILE A N 1
ATOM 1563 C CA . ILE A 1 199 ? -11.930 -0.877 9.194 1.00 92.94 199 ILE A CA 1
ATOM 1564 C C . ILE A 1 199 ? -12.069 -1.582 7.848 1.00 92.94 199 ILE A C 1
ATOM 1566 O O . ILE A 1 199 ? -11.092 -2.100 7.308 1.00 92.94 199 ILE A O 1
ATOM 1570 N N . VAL A 1 200 ? -13.266 -1.543 7.273 1.00 90.06 200 VAL A N 1
ATOM 1571 C CA . VAL A 1 200 ? -13.565 -2.153 5.973 1.00 90.06 200 VAL A CA 1
ATOM 1572 C C . VAL A 1 200 ? -14.242 -1.125 5.082 1.00 90.06 200 VAL A C 1
ATOM 1574 O O . VAL A 1 200 ? -15.103 -0.373 5.542 1.00 90.06 200 VAL A O 1
ATOM 1577 N N . HIS A 1 201 ? -13.827 -1.051 3.818 1.00 88.69 201 HIS A N 1
ATOM 1578 C CA . HIS A 1 201 ? -14.566 -0.288 2.815 1.00 88.69 201 HIS A CA 1
ATOM 1579 C C . HIS A 1 201 ? -15.764 -1.117 2.347 1.00 88.69 201 HIS A C 1
ATOM 1581 O O . HIS A 1 201 ? -15.614 -2.304 2.096 1.00 88.69 201 HIS A O 1
ATOM 1587 N N . ILE A 1 202 ? -16.940 -0.516 2.179 1.00 87.69 202 ILE A N 1
ATOM 1588 C CA . ILE A 1 202 ? -18.169 -1.253 1.840 1.00 87.69 202 ILE A CA 1
ATOM 1589 C C . ILE A 1 202 ? -18.023 -2.125 0.578 1.00 87.69 202 ILE A C 1
ATOM 1591 O O . ILE A 1 202 ? -18.453 -3.271 0.576 1.00 87.69 202 ILE A O 1
ATOM 1595 N N . ASP A 1 203 ? -17.314 -1.629 -0.439 1.00 85.19 203 ASP A N 1
ATOM 1596 C CA . ASP A 1 203 ? -17.031 -2.370 -1.681 1.00 85.19 203 ASP A CA 1
ATOM 1597 C C . ASP A 1 203 ? -16.016 -3.526 -1.520 1.00 85.19 203 ASP A C 1
ATOM 1599 O O . ASP A 1 203 ? -15.762 -4.258 -2.473 1.00 85.19 203 ASP A O 1
ATOM 1603 N N . GLU A 1 204 ? -15.372 -3.665 -0.356 1.00 81.12 204 GLU A N 1
ATOM 1604 C CA . GLU A 1 204 ? -14.501 -4.812 -0.034 1.00 81.12 204 GLU A CA 1
ATOM 1605 C C . GLU A 1 204 ? -15.300 -6.013 0.454 1.00 81.12 204 GLU A C 1
ATOM 1607 O O . GLU A 1 204 ? -14.844 -7.148 0.330 1.00 81.12 204 GLU A O 1
ATOM 1612 N N . LEU A 1 205 ? -16.491 -5.761 0.990 1.00 77.06 205 LEU A N 1
ATOM 1613 C CA . LEU A 1 205 ? -17.449 -6.804 1.293 1.00 77.06 205 LEU A CA 1
ATOM 1614 C C . LEU A 1 205 ? -17.988 -7.310 -0.041 1.00 77.06 205 LEU A C 1
ATOM 1616 O O . LEU A 1 205 ? -18.191 -6.517 -0.963 1.00 77.06 205 LEU A O 1
ATOM 1620 N N . SER A 1 206 ? -18.128 -8.632 -0.143 1.00 67.56 206 SER A N 1
ATOM 1621 C CA . SER A 1 206 ? -18.404 -9.378 -1.375 1.00 67.56 206 SER A CA 1
ATOM 1622 C C . SER A 1 206 ? -19.459 -8.725 -2.288 1.00 67.56 206 SER A C 1
ATOM 1624 O O . SER A 1 206 ? -20.260 -7.892 -1.870 1.00 67.56 206 SER A O 1
ATOM 1626 N N . ALA A 1 207 ? -19.525 -9.147 -3.559 1.00 66.25 207 ALA A N 1
ATOM 1627 C CA . ALA A 1 207 ? -20.555 -8.675 -4.500 1.00 66.25 207 ALA A CA 1
ATOM 1628 C C . ALA A 1 207 ? -22.008 -8.918 -4.017 1.00 66.25 207 ALA A C 1
ATOM 1630 O O . ALA A 1 207 ? -22.963 -8.483 -4.668 1.00 66.25 207 ALA A O 1
ATOM 1631 N N . ASP A 1 208 ? -22.181 -9.610 -2.889 1.00 79.31 208 ASP A N 1
ATOM 1632 C CA . ASP A 1 208 ? -23.440 -9.752 -2.190 1.00 79.31 208 ASP A CA 1
ATOM 1633 C C . ASP A 1 208 ? -23.909 -8.421 -1.574 1.00 79.31 208 ASP A C 1
ATOM 1635 O O . ASP A 1 208 ? -23.461 -7.956 -0.522 1.00 79.31 208 ASP A O 1
ATOM 1639 N N . LYS A 1 209 ? -24.911 -7.828 -2.223 1.00 86.50 209 LYS A N 1
ATOM 1640 C CA . LYS A 1 209 ? -25.589 -6.621 -1.739 1.00 86.50 209 LYS A CA 1
ATOM 1641 C C . LYS A 1 209 ? -26.258 -6.816 -0.376 1.00 86.50 209 LYS A C 1
ATOM 1643 O O . LYS A 1 209 ? -26.474 -5.823 0.318 1.00 86.50 209 LYS A O 1
ATOM 1648 N N . ALA A 1 210 ? -26.604 -8.046 0.015 1.00 87.00 210 ALA A N 1
ATOM 1649 C CA . ALA A 1 210 ? -27.185 -8.315 1.327 1.00 87.00 210 ALA A CA 1
ATOM 1650 C C . ALA A 1 210 ? -26.147 -8.118 2.441 1.00 87.00 210 ALA A C 1
ATOM 1652 O O . ALA A 1 210 ? -26.445 -7.434 3.419 1.00 87.00 210 ALA A O 1
ATOM 1653 N N . ALA A 1 211 ? -24.920 -8.618 2.253 1.00 85.94 211 ALA A N 1
ATOM 1654 C CA . ALA A 1 211 ? -23.800 -8.394 3.168 1.00 85.94 211 ALA A CA 1
ATOM 1655 C C . ALA A 1 211 ? -23.488 -6.898 3.330 1.00 85.94 211 ALA A C 1
ATOM 1657 O O . ALA A 1 211 ? -23.385 -6.394 4.449 1.00 85.94 211 ALA A O 1
ATOM 1658 N N . GLN A 1 212 ? -23.424 -6.162 2.216 1.00 89.38 212 GLN A N 1
ATOM 1659 C CA . GLN A 1 212 ? -23.217 -4.712 2.248 1.00 89.38 212 GLN A CA 1
ATOM 1660 C C . GLN A 1 212 ? -24.350 -3.996 3.000 1.00 89.38 212 GLN A C 1
ATOM 1662 O O . GLN A 1 212 ? -24.100 -3.183 3.889 1.00 89.38 212 GLN A O 1
ATOM 1667 N N . SER A 1 213 ? -25.609 -4.329 2.695 1.00 90.25 213 SER A N 1
ATOM 1668 C CA . SER A 1 213 ? -26.761 -3.726 3.369 1.00 90.25 213 SER A CA 1
ATOM 1669 C C . SER A 1 213 ? -26.802 -4.046 4.864 1.00 90.25 213 SER A C 1
ATOM 1671 O O . SER A 1 213 ? -27.233 -3.190 5.634 1.00 90.25 213 SER A O 1
ATOM 1673 N N . HIS A 1 214 ? -26.380 -5.246 5.275 1.00 89.81 214 HIS A N 1
ATOM 1674 C CA . HIS A 1 214 ? -26.279 -5.616 6.684 1.00 89.81 214 HIS A CA 1
ATOM 1675 C C . HIS A 1 214 ? -25.309 -4.682 7.407 1.00 89.81 214 HIS A C 1
ATOM 1677 O O . HIS A 1 214 ? -25.724 -3.958 8.307 1.00 89.81 214 HIS A O 1
ATOM 1683 N N . VAL A 1 215 ? -24.067 -4.597 6.924 1.00 91.38 215 VAL A N 1
ATOM 1684 C CA . VAL A 1 215 ? -23.019 -3.754 7.518 1.00 91.38 215 VAL A CA 1
ATOM 1685 C C . VAL A 1 215 ? -23.437 -2.287 7.583 1.00 91.38 215 VAL A C 1
ATOM 1687 O O . VAL A 1 215 ? -23.250 -1.634 8.606 1.00 91.38 215 VAL A O 1
ATOM 1690 N N . MET A 1 216 ? -24.070 -1.760 6.532 1.00 90.56 216 MET A N 1
ATOM 1691 C CA . MET A 1 216 ? -24.552 -0.374 6.532 1.00 90.56 216 MET A CA 1
ATOM 1692 C C . MET A 1 216 ? -25.613 -0.089 7.606 1.00 90.56 216 MET A C 1
ATOM 1694 O O . MET A 1 216 ? -25.774 1.069 7.993 1.00 90.56 216 MET A O 1
ATOM 1698 N N . GLN A 1 217 ? -26.360 -1.105 8.047 1.00 91.62 217 GLN A N 1
ATOM 1699 C CA . GLN A 1 217 ? -27.438 -0.978 9.031 1.00 91.62 217 GLN A CA 1
ATOM 1700 C C . GLN A 1 217 ? -26.987 -1.299 10.458 1.00 91.62 217 GLN A C 1
ATOM 1702 O O . GLN A 1 217 ? -27.550 -0.743 11.401 1.00 91.62 217 GLN A O 1
ATOM 1707 N N . THR A 1 218 ? -26.015 -2.198 10.627 1.00 92.44 218 THR A N 1
ATOM 1708 C CA . THR A 1 218 ? -25.632 -2.745 11.937 1.00 92.44 218 THR A CA 1
ATOM 1709 C C . THR A 1 218 ? -24.281 -2.248 12.441 1.00 92.44 218 THR A C 1
ATOM 1711 O O . THR A 1 218 ? -24.079 -2.200 13.655 1.00 92.44 218 THR A O 1
ATOM 1714 N N . CYS A 1 219 ? -23.370 -1.843 11.553 1.00 92.81 219 CYS A N 1
ATOM 1715 C CA . CYS A 1 219 ? -22.014 -1.445 11.920 1.00 92.81 219 CYS A CA 1
ATOM 1716 C C . CYS A 1 219 ? -21.858 0.077 12.066 1.00 92.81 219 CYS A C 1
ATOM 1718 O O . CYS A 1 219 ? -22.498 0.878 11.383 1.00 92.81 219 CYS A O 1
ATOM 1720 N N . GLU A 1 220 ? -20.939 0.492 12.941 1.00 94.25 220 GLU A N 1
ATOM 1721 C CA . GLU A 1 220 ? -20.593 1.903 13.132 1.00 94.25 220 GLU A CA 1
ATOM 1722 C C . GLU A 1 220 ? -19.733 2.423 11.968 1.00 94.25 220 GLU A C 1
ATOM 1724 O O . GLU A 1 220 ? -18.803 1.753 11.515 1.00 94.25 220 GLU A O 1
ATOM 1729 N N . LEU A 1 221 ? -19.992 3.654 11.517 1.00 93.62 221 LEU A N 1
ATOM 1730 C CA . LEU A 1 221 ? -19.132 4.343 10.554 1.00 93.62 221 LEU A CA 1
ATOM 1731 C C . LEU A 1 221 ? -17.761 4.651 11.172 1.00 93.62 221 LEU A C 1
ATOM 1733 O O . LEU A 1 221 ? -17.657 5.355 12.173 1.00 93.62 221 LEU A O 1
ATOM 1737 N N . ALA A 1 222 ? -16.698 4.177 10.528 1.00 91.06 222 ALA A N 1
ATOM 1738 C CA . ALA A 1 222 ? -15.321 4.474 10.908 1.00 91.06 222 ALA A CA 1
ATOM 1739 C C . ALA A 1 222 ? -14.836 5.807 10.323 1.00 91.06 222 ALA A C 1
ATOM 1741 O O . ALA A 1 222 ? -14.176 6.589 11.005 1.00 91.06 222 ALA A O 1
ATOM 1742 N N . ALA A 1 223 ? -15.153 6.068 9.051 1.00 86.25 223 ALA A N 1
ATOM 1743 C CA . ALA A 1 223 ? -14.798 7.307 8.369 1.00 86.25 223 ALA A CA 1
ATOM 1744 C C . ALA A 1 223 ? -15.688 7.563 7.146 1.00 86.25 223 ALA A C 1
ATOM 1746 O O . ALA A 1 223 ? -16.005 6.662 6.365 1.00 86.25 223 ALA A O 1
ATOM 1747 N N . GLY A 1 224 ? -16.043 8.830 6.931 1.00 87.31 224 GLY A N 1
ATOM 1748 C CA . GLY A 1 224 ? -16.851 9.232 5.782 1.00 87.31 224 GLY A CA 1
ATOM 1749 C C . GLY A 1 224 ? -18.214 8.533 5.763 1.00 87.31 224 GLY A C 1
ATOM 1750 O O . GLY A 1 224 ? -18.953 8.592 6.740 1.00 87.31 224 GLY A O 1
ATOM 1751 N N . ARG A 1 225 ? -18.561 7.920 4.625 1.00 86.56 225 ARG A N 1
ATOM 1752 C CA . ARG A 1 225 ? -19.854 7.236 4.406 1.00 86.56 225 ARG A CA 1
ATOM 1753 C C . ARG A 1 225 ? -19.724 5.790 3.929 1.00 86.56 225 ARG A C 1
ATOM 1755 O O . ARG A 1 225 ? -20.726 5.169 3.607 1.00 86.56 225 ARG A O 1
ATOM 1762 N N . VAL A 1 226 ? -18.494 5.308 3.793 1.00 89.44 226 VAL A N 1
ATOM 1763 C CA . VAL A 1 226 ? -18.187 4.049 3.096 1.00 89.44 226 VAL A CA 1
ATOM 1764 C C . VAL A 1 226 ? -17.228 3.159 3.877 1.00 89.44 226 VAL A C 1
ATOM 1766 O O . VAL A 1 226 ? -16.987 2.035 3.456 1.00 89.44 226 VAL A O 1
ATOM 1769 N N . PHE A 1 227 ? -16.691 3.637 5.005 1.00 91.88 227 PHE A N 1
ATOM 1770 C CA . PHE A 1 227 ? -15.829 2.850 5.876 1.00 91.88 227 PHE A CA 1
ATOM 1771 C C . PHE A 1 227 ? -16.539 2.540 7.182 1.00 91.88 227 PHE A C 1
ATOM 1773 O O . PHE A 1 227 ? -17.015 3.457 7.855 1.00 91.88 227 PHE A O 1
ATOM 1780 N N . TYR A 1 228 ? -16.550 1.265 7.549 1.00 95.06 228 TYR A N 1
ATOM 1781 C CA . TYR A 1 228 ? -17.260 0.746 8.712 1.00 95.06 228 TYR A CA 1
ATOM 1782 C C . TYR A 1 228 ? -16.316 -0.028 9.626 1.00 95.06 228 TYR A C 1
ATOM 1784 O O . TYR A 1 228 ? -15.351 -0.638 9.162 1.00 95.06 228 TYR A O 1
ATOM 1792 N N . TRP A 1 229 ? -16.604 0.012 10.924 1.00 95.88 229 TRP A N 1
ATOM 1793 C CA . TRP A 1 229 ? -16.000 -0.870 11.914 1.00 95.88 229 TRP A CA 1
ATOM 1794 C C . TRP A 1 229 ? -16.730 -2.205 11.915 1.00 95.88 229 TRP A C 1
ATOM 1796 O O . TRP A 1 229 ? -17.921 -2.252 12.208 1.00 95.88 229 TRP A O 1
ATOM 1806 N N . ILE A 1 230 ? -16.006 -3.281 11.629 1.00 94.56 230 ILE A N 1
ATOM 1807 C CA . ILE A 1 2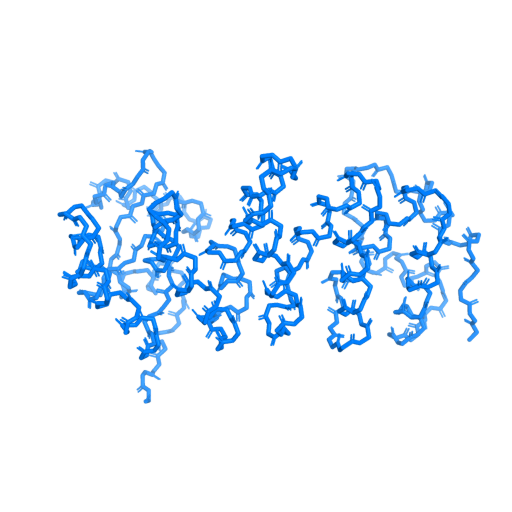30 ? -16.539 -4.646 11.614 1.00 94.56 230 ILE A CA 1
ATOM 1808 C C . ILE A 1 230 ? -15.644 -5.500 12.506 1.00 94.56 230 ILE A C 1
ATOM 1810 O O . ILE A 1 230 ? -14.433 -5.265 12.575 1.00 94.56 230 ILE A O 1
ATOM 1814 N N . THR A 1 231 ? -16.214 -6.471 13.216 1.00 94.62 231 THR A N 1
ATOM 1815 C CA . THR A 1 231 ? -15.376 -7.444 13.928 1.00 94.62 231 THR A CA 1
ATOM 1816 C C . THR A 1 231 ? -14.614 -8.298 12.915 1.00 94.62 231 THR A C 1
ATOM 1818 O O . THR A 1 231 ? -15.123 -8.605 11.839 1.00 94.62 231 THR A O 1
ATOM 1821 N N . ARG A 1 232 ? -13.384 -8.704 13.231 1.00 90.50 232 ARG A N 1
ATOM 1822 C CA . ARG A 1 232 ? -12.586 -9.559 12.335 1.00 90.50 232 ARG A CA 1
ATOM 1823 C C . ARG A 1 232 ? -13.299 -10.881 12.035 1.00 90.50 232 ARG A C 1
ATOM 1825 O O . ARG A 1 232 ? -13.385 -11.265 10.881 1.00 90.50 232 ARG A O 1
ATOM 1832 N N . ALA A 1 233 ? -13.928 -11.480 13.047 1.00 90.88 233 ALA A N 1
ATOM 1833 C CA . ALA A 1 233 ? -14.716 -12.703 12.894 1.00 90.88 233 ALA A CA 1
ATOM 1834 C C . ALA A 1 233 ? -15.908 -12.543 11.931 1.00 90.88 233 ALA A C 1
ATOM 1836 O O . ALA A 1 233 ? -16.178 -13.432 11.129 1.00 90.88 233 ALA A O 1
ATOM 1837 N N . GLU A 1 234 ? -16.625 -11.420 11.996 1.00 91.19 234 GLU A N 1
ATOM 1838 C CA . GLU A 1 234 ? -17.718 -11.123 11.065 1.00 91.19 234 GLU A CA 1
ATOM 1839 C C . GLU A 1 234 ? -17.193 -10.846 9.651 1.00 91.19 234 GLU A C 1
ATOM 1841 O O . GLU A 1 234 ? -17.763 -11.328 8.677 1.00 91.19 234 GLU A O 1
ATOM 1846 N N . TYR A 1 235 ? -16.072 -10.133 9.516 1.00 88.94 235 TYR A N 1
ATOM 1847 C CA . TYR A 1 235 ? -15.434 -9.913 8.217 1.00 88.94 235 TYR A CA 1
ATOM 1848 C C . TYR A 1 235 ? -15.023 -11.230 7.540 1.00 88.94 235 TYR A C 1
ATOM 1850 O O . TYR A 1 235 ? -15.308 -11.425 6.356 1.00 88.94 235 TYR A O 1
ATOM 1858 N N . ASP A 1 236 ? -14.419 -12.152 8.289 1.00 87.56 236 ASP A N 1
ATOM 1859 C CA . ASP A 1 236 ? -14.027 -13.480 7.805 1.00 87.56 236 ASP A CA 1
ATOM 1860 C C . ASP A 1 236 ? -15.253 -14.269 7.311 1.00 87.56 236 ASP A C 1
ATOM 1862 O O . ASP A 1 236 ? -15.246 -14.834 6.215 1.00 87.56 236 ASP A O 1
ATOM 1866 N N . GLN A 1 237 ? -16.365 -14.218 8.056 1.00 87.69 237 GLN A N 1
ATOM 1867 C CA . GLN A 1 237 ? -17.637 -14.832 7.652 1.00 87.69 237 GLN A CA 1
ATOM 1868 C C . GLN A 1 237 ? -18.202 -14.230 6.358 1.00 87.69 237 GLN A C 1
ATOM 1870 O O . GLN A 1 237 ? -18.648 -14.970 5.481 1.00 87.69 237 GLN A O 1
ATOM 1875 N N . LEU A 1 238 ? -18.184 -12.900 6.224 1.00 86.25 238 LEU A N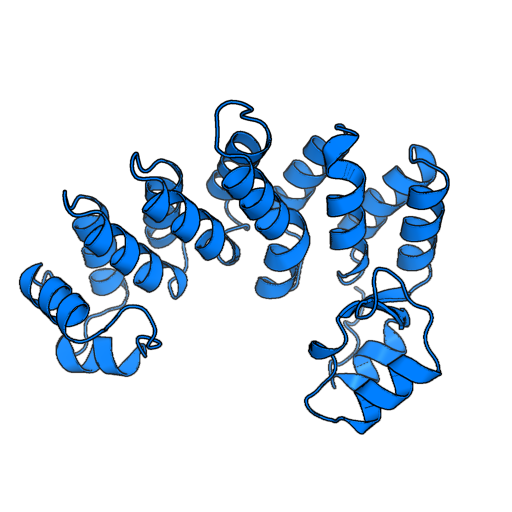 1
ATOM 1876 C CA . LEU A 1 238 ? -18.753 -12.191 5.071 1.00 86.25 238 LEU A CA 1
ATOM 1877 C C . LEU A 1 238 ? -17.906 -12.323 3.797 1.00 86.25 238 LEU A C 1
ATOM 1879 O O . LEU A 1 238 ? -18.432 -12.205 2.687 1.00 86.25 238 LEU A O 1
ATOM 1883 N N . THR A 1 239 ? -16.600 -12.545 3.943 1.00 81.50 239 THR A N 1
ATOM 1884 C CA . THR A 1 239 ? -15.662 -12.672 2.816 1.00 81.50 239 THR A CA 1
ATOM 1885 C C . THR A 1 239 ? -15.305 -14.117 2.484 1.00 81.50 239 THR A C 1
ATOM 1887 O O . THR A 1 239 ? -14.711 -14.372 1.437 1.00 81.50 239 THR A O 1
ATOM 1890 N N . GLY A 1 240 ? -15.681 -15.073 3.338 1.00 75.56 240 GLY A N 1
ATOM 1891 C CA . GLY A 1 240 ? -15.306 -16.477 3.191 1.00 75.56 240 GLY A CA 1
ATOM 1892 C C . GLY A 1 240 ? -13.811 -16.731 3.407 1.00 75.56 240 GLY A C 1
ATOM 1893 O O . GLY A 1 240 ? -13.325 -17.806 3.053 1.00 75.56 240 GLY A O 1
ATOM 1894 N N . GLN A 1 241 ? -13.074 -15.763 3.965 1.00 66.88 241 GLN A N 1
ATOM 1895 C CA . GLN A 1 241 ? -11.705 -15.979 4.419 1.00 66.88 241 GLN A CA 1
ATOM 1896 C C . GLN A 1 241 ? -11.757 -16.858 5.671 1.00 66.88 241 GLN A C 1
ATOM 1898 O O . GLN A 1 241 ? -12.492 -16.569 6.612 1.00 66.88 241 GLN A O 1
ATOM 1903 N N . GLN A 1 242 ? -11.025 -17.975 5.679 1.00 50.84 242 GLN A N 1
ATOM 1904 C CA . GLN A 1 242 ? -10.881 -18.731 6.921 1.00 50.84 242 GLN A CA 1
ATOM 1905 C C . GLN A 1 242 ? -10.061 -17.904 7.915 1.00 50.84 242 GLN A C 1
ATOM 1907 O O . GLN A 1 242 ? -9.091 -17.272 7.489 1.00 50.84 242 GLN A O 1
ATOM 1912 N N . PRO A 1 243 ? -10.414 -17.916 9.213 1.00 48.81 243 PRO A N 1
ATOM 1913 C CA . PRO A 1 243 ? -9.644 -17.208 10.221 1.00 48.81 243 PRO A CA 1
ATOM 1914 C C . PRO A 1 243 ? -8.194 -17.686 10.163 1.00 48.81 243 PRO A C 1
ATOM 1916 O O . PRO A 1 243 ? -7.929 -18.887 10.260 1.00 48.81 243 PRO A O 1
ATOM 1919 N N . SER A 1 244 ? -7.266 -16.744 9.972 1.00 46.53 244 SER A N 1
ATOM 1920 C CA . SER A 1 244 ? -5.835 -17.017 10.076 1.00 46.53 244 SER A CA 1
ATOM 1921 C C . SER A 1 244 ? -5.585 -17.628 11.451 1.00 46.53 244 SER A C 1
ATOM 1923 O O . SER A 1 244 ? -5.837 -16.992 12.477 1.00 46.53 244 SER A O 1
ATOM 1925 N N . ALA A 1 245 ? -5.177 -18.896 11.479 1.00 34.59 245 ALA A N 1
ATOM 1926 C CA . ALA A 1 245 ? -4.786 -19.551 12.712 1.00 34.59 245 ALA A CA 1
ATOM 1927 C C . ALA A 1 245 ? -3.536 -18.831 13.233 1.00 34.59 245 ALA A C 1
ATOM 1929 O O . ALA A 1 245 ? -2.450 -19.014 12.691 1.00 34.59 245 ALA A O 1
ATOM 1930 N N . LEU A 1 246 ? -3.719 -17.979 14.243 1.00 35.19 246 LEU A N 1
ATOM 1931 C CA . LEU A 1 246 ? -2.634 -17.401 15.032 1.00 35.19 246 LEU A CA 1
ATOM 1932 C C . LEU A 1 246 ? -1.703 -18.536 15.491 1.00 35.19 246 LEU A C 1
ATOM 1934 O O . LEU A 1 246 ? -2.160 -19.476 16.149 1.00 35.19 246 LEU A O 1
ATOM 1938 N N . ALA A 1 247 ? -0.429 -18.441 15.111 1.00 31.33 247 ALA A N 1
ATOM 1939 C CA . ALA A 1 247 ? 0.687 -19.208 15.652 1.00 31.33 247 ALA A CA 1
ATOM 1940 C C . ALA A 1 247 ? 1.599 -18.247 16.410 1.00 31.33 247 ALA A C 1
ATOM 1942 O O . ALA A 1 247 ? 1.832 -17.148 15.859 1.00 31.33 247 ALA A O 1
#

Foldseek 3Di:
DAQDVVLLVVVLVVDDPPDPPPPVVSCVSRVNDDLVSLLVNLQVQCPDPDLSSLLVSLSSLLPDDDDSSVVSLLSQCVDPDPVSNLSSLQSCLRPLLDLSSLVSLLVLLPPPVHDPVSNVSSLCSLQARSCVVVQHQHPSSLVSLLVVCVDPVSVVSNLLSLLAHDDDVSSLVVLVCCLVPNDPLSVVSSVLSVVQKGKDFLPNQDVPPVLSVCQLVPFDAPDDRGITIDGNVSSCVRRVPDPDPDD

Secondary structure (DSSP, 8-state):
-PPPHHHHHHHHHHS-TTS---HHHHHHHTTS--HHHHHHHHHHHTT-S-HHHHHHHHHHHTT--HHHHHHHHHHHHT-SSHHHHHHHHHHGGGGTTSHHHHHHHHHHHH-TTS-HHHHHHHHHIIIIIHHHHHSS--HHHHHHHHHHHTSHHHHHHHHHHHTTSPP-HHHHHHHHHHHHHS-HHHHHHHHHHHTTEEEEEGGGS-S-HHHHHHHHHHSEEEETTTEEEEEHHHHHHHHTPPP----

pLDDT: mean 84.07, std 16.57, range [31.33, 98.38]

Radius of gyration: 20.2 Å; chains: 1; bounding box: 43×39×57 Å

=== Feature glossary ===
The record interleaves many kinds of information about one protein. Here is each kind framed as the question it answers.

Q: What are the backbone torsion angles?
A: φ (phi) and ψ (psi) are the two rotatable backbone dihedrals per residue: φ is the C(i-1)–N–Cα–C torsion, ψ is the N–Cα–C–N(i+1) torsion, both in degrees on (−180°, 180°]. α-helical residues cluster near (−60°, −45°); β-strand residues near (−120°, +130°). A Ramachandran plot is simply a scatter of (φ, ψ) for every residue.

Q: What is the amino-acid chain?
A: This is the polypeptide sequence — one letter per residue, N-terminus first. Length ranges from a few dozen residues for small domains to over a thousand for large multi-domain proteins.

Q: How mobile is each atom in the crystal?
A: For experimental (PDB) structures, the B-factor (temperature factor) quantifies the positional spread of each atom in the crystal — a combination of thermal vibration and static disorder — in units of Å². High B-factors mark flexible loops or poorly resolved regions; low B-factors mark the rigid, well-ordered core.

Q: Are the domains correctly placed relative to each other?
A: Predicted Aligned Error (PAE) is an AlphaFold confidence matrix: entry (i, j) is the expected error in the position of residue j, in ångströms, when the prediction is superimposed on the true structure at residue i. Low PAE within a block of residues means that block is internally rigid and well-predicted; high PAE between two blocks means their relative placement is uncertain even if each block individually is confident.

Q: How confident is the AlphaFold model at each residue?
A: pLDDT is the predicted lDDT-Cα score: AlphaFold's confidence that the local environment of each residue (all inter-atomic distances within 15 Å) is correctly placed. It is a per-residue number between 0 and 100, with higher meaning more reliable.

Q: What family and function is it annotated with?
A: Functional annotations link the protein to curated databases. InterPro entries identify conserved domains and families by matching the sequence against member-database signatures (Pfam, PROSITE, CDD, …). Gene Ontology (GO) terms describe molecular function, biological process, and cellular component in a controlled vocabulary. CATH places the structure in a hierarchical fold classification (Class/Architecture/Topology/Homologous-superfamily). The organism is the source species.

Q: How big and how compact is the whole molecule?
A: Three whole-structure scalars: the radius of gyration (RMS distance of Cα from centroid, in Å), the count of Cα–Cα contacts (pairs closer than 8 Å and separated by more than four residues in sequence — i.e. tertiary, not local, contacts), and the bounding-box dimensions. Together they distinguish compact globular folds from extended fibres or disordered chains.

Q: What known structures does this most resemble?
A: The Foldseek neighbor list gives the closest experimentally determined structures in the PDB, ranked by structural alignment. TM-score near 1 means near-identical fold; near 0.3 means only rough topology match. This is how one finds what a novel AlphaFold prediction most resembles in the solved-structure universe.

Q: Which residues are buried vs exposed?
A: SASA measures how much of the protein is reachable by solvent. It is computed by rolling a water-sized probe over the atomic surface and summing the exposed area (Å²). Per-residue SASA distinguishes core (buried, low SASA) from surface (exposed, high SASA) residues; total SASA is a whole-molecule size measure.

Q: Which residues are in helices, strands, or loops?
A: Eight-state secondary structure (DSSP): H is the canonical α-helix, G the tighter 3₁₀-helix, I the wider π-helix; E/B are β-structure, T and S are turns and bends, and '-' is everything else. DSSP derives these from the pattern of main-chain N–H···O=C hydrogen bonds, not from the sequence.

Q: Where is each backbone atom in 3D?
A: Structure coordinates are given as an mmCIF _atom_site loop: one row per atom with element, residue name, chain id, sequence number, and x/y/z position in Å. Only the four main-chain atoms per residue are included here; side chains are omitted to keep the record compact.

Q: What if only a Cα trace is available?
A: Three-state secondary structure (P-SEA) collapses the eight DSSP classes into helix (a), strand (b), and coil (c). P-SEA assigns these from Cα geometry alone — distances and angles — without requiring backbone oxygens, so it works on any Cα trace.

Q: What do the rendered images show?
A: The six renders are orthographic views along the three Cartesian axes in both directions. Representation (cartoon, sticks, or surface) and color scheme (sequence-rainbow or by-chain) vary across proteins so the training set covers all the common visualization conventions.

Q: What does the local fold look like, residue by residue?
A: Foldseek's 3Di representation compresses backbone geometry into a per-residue letter drawn from a learned twenty-state alphabet. It captures the tertiary interaction pattern around each residue — which residues are packed against it in space, regardless of where they are in sequence.

Q: What do the diagnostic plots show?
A: The contact map is a binary N×N matrix image: pixel (i, j) is dark where Cα_i and Cα_j are within 8 Å and |i−j|>4. Because the |i−j|>4 filter removes local helical contacts, off-diagonal stripes parallel to the main diagonal indicate parallel β-sheets; stripes perpendicular to it indicate antiparallel β-sheets. The Ramachandran plot scatters every residue's (φ, ψ) pair against the sterically allowed regions. The PAE heatmap renders the predicted-aligned-error matrix.